Protein AF-0000000075271835 (afdb_homodimer)

Solvent-accessible surface area (backbone atoms only — not comparable to full-atom values): 12333 Å² total; per-residue (Å²): 78,21,43,33,34,25,34,86,86,60,66,62,89,47,54,56,4,44,41,77,66,20,30,13,47,27,27,84,70,11,27,34,18,61,33,27,71,86,60,60,37,88,63,52,72,52,60,52,92,88,63,45,76,43,76,48,73,41,79,91,58,20,30,34,31,40,27,51,71,41,38,76,64,49,79,74,43,75,56,60,83,60,71,74,35,47,32,41,16,28,72,42,64,42,53,47,77,62,80,79,61,91,49,85,55,72,37,57,79,75,68,108,77,21,42,35,33,25,35,87,88,58,66,63,90,48,54,56,5,44,40,76,66,19,31,14,47,28,27,82,70,10,27,35,19,63,34,26,71,86,59,60,38,86,62,51,73,54,60,54,92,89,64,46,76,46,76,49,73,41,78,90,57,18,29,34,32,40,26,50,71,41,37,77,64,50,78,74,43,76,56,59,84,60,72,74,34,46,32,42,16,30,72,41,64,43,54,46,76,62,77,78,61,90,49,84,55,71,38,59,78,73,68,110

Secondary structure (DSSP, 8-state):
-EEEEE-SS--TTS-TTSSSSEEEEETTTTEEEES-TT-EEE-SPPP-TT--EEEEEETTTTEEEEEETTEEEEEEES---S--EEEEEESS-EEEE--SSSS--SSGGGG-/-EEEEE-SS--TTS-TTSSSSEEEEETTTTEEEES-TT--EE-SPPP-TT--EEEEEETTTTEEEEEETTEEEEEEES---S--EEEEEESS-EEEE--SSSS--SSGGGG-

Radius of gyration: 17.22 Å; Cα contacts (8 Å, |Δi|>4): 547; chains: 2; bounding box: 32×46×44 Å

InterPro domains:
  IPR001870 B30.2/SPRY domain [PS50188] (1-105)
  IPR003877 SPRY domain [PF00622] (2-102)
  IPR003877 SPRY domain [SM00449] (1-104)
  IPR013320 Concanavalin A-like lectin/glucanase domain superfamily [SSF49899] (2-106)
  IPR043136 B30.2/SPRY domain superfamily [G3DSA:2.60.120.920] (1-111)
  IPR050618 Ubiquitination and Signaling Pathway Regulator [PTHR12864] (14-92)

Foldseek 3Di:
DWKWWADPPDDQVDFFLCAALGWTQAQQQRWIHHRHPVDTDRFDDHHDPPKDKDWDADQVFRWIWMAIQQHTSDTPDTDSNDPIDIDHDDPDDDDDDDDDPPDADSNNVVVD/DWKWWADPPDDQVDFFLCAALGWTQAQQQRWIHHRHPVDTDRFDDHHDPPKDKDWDADQVFRWIWMAIQQHTSDTPDTDSNDDIDIDHDDPDDDDDDDDDPPDDDSNNVVVD

Organism: NCBI:txid747725

Nearest PDB structures (foldseek):
  5jia-assembly2_B  TM=8.434E-01  e=2.727E-07  Mus musculus
  5f6l-assembly1_B  TM=8.655E-01  e=2.308E-03  Homo sapiens
  5f6k-assembly1_A  TM=6.320E-01  e=7.618E-04  Homo sapiens
  4uwe-assembly1_A  TM=7.785E-01  e=2.676E-02  Oryctolagus cuniculus
  4uwa-assembly1_B  TM=7.785E-01  e=3.583E-02  Oryctolagus cuniculus

Structure (mmCIF, N/CA/C/O backbone):
data_AF-0000000075271835-model_v1
#
loop_
_entity.id
_entity.type
_entity.pdbx_description
1 polymer 'B30.2/SPRY domain-containing protein'
#
loop_
_atom_site.group_PDB
_atom_site.id
_atom_site.type_symbol
_atom_site.label_atom_id
_atom_site.label_alt_id
_atom_site.label_comp_id
_atom_site.label_asym_id
_atom_site.label_entity_id
_atom_site.label_seq_id
_atom_site.pdbx_PDB_ins_code
_atom_site.Cartn_x
_atom_site.Cartn_y
_atom_site.Cartn_z
_atom_site.occupancy
_atom_site.B_iso_or_equiv
_atom_site.auth_seq_id
_atom_site.auth_comp_id
_atom_site.auth_asym_id
_atom_site.auth_atom_id
_atom_site.pdbx_PDB_model_num
ATOM 1 N N . LEU A 1 1 ? -3.09 3.174 11.055 1 94.94 1 LEU A N 1
ATOM 2 C CA . LEU A 1 1 ? -2.572 3.312 9.695 1 94.94 1 LEU A CA 1
ATOM 3 C C . LEU A 1 1 ? -1.737 4.578 9.562 1 94.94 1 LEU A C 1
ATOM 5 O O . LEU A 1 1 ? -2.123 5.641 10.055 1 94.94 1 LEU A O 1
ATOM 9 N N . ALA A 1 2 ? -0.61 4.441 9.031 1 97.31 2 ALA A N 1
ATOM 10 C CA . ALA A 1 2 ? 0.269 5.566 8.734 1 97.31 2 ALA A CA 1
ATOM 11 C C . ALA A 1 2 ? 0.713 5.547 7.27 1 97.31 2 ALA A C 1
ATOM 13 O O . ALA A 1 2 ? 1.081 4.496 6.742 1 97.31 2 ALA A O 1
ATOM 14 N N . ILE A 1 3 ? 0.642 6.719 6.621 1 97.81 3 ILE A N 1
ATOM 15 C CA . ILE A 1 3 ? 0.998 6.863 5.211 1 97.81 3 ILE A CA 1
ATOM 16 C C . ILE A 1 3 ? 2.029 7.977 5.051 1 97.81 3 ILE A C 1
ATOM 18 O O . ILE A 1 3 ? 1.873 9.062 5.617 1 97.81 3 ILE A O 1
ATOM 22 N N . GLY A 1 4 ? 3.041 7.688 4.324 1 97.88 4 GLY A N 1
ATOM 23 C CA . GLY A 1 4 ? 4.031 8.727 4.109 1 97.88 4 GLY A CA 1
ATOM 24 C C . GLY A 1 4 ? 5.254 8.25 3.354 1 97.88 4 GLY A C 1
ATOM 25 O O . GLY A 1 4 ? 5.133 7.5 2.379 1 97.88 4 GLY A O 1
ATOM 26 N N . PHE A 1 5 ? 6.391 8.82 3.738 1 97.62 5 PHE A N 1
ATOM 27 C CA . PHE A 1 5 ? 7.664 8.492 3.102 1 97.62 5 PHE A CA 1
ATOM 28 C C . PHE A 1 5 ? 8.664 7.988 4.129 1 97.62 5 PHE A C 1
ATOM 30 O O . PHE A 1 5 ? 8.625 8.383 5.297 1 97.62 5 PHE A O 1
ATOM 37 N N . ALA A 1 6 ? 9.523 7.152 3.66 1 96.5 6 ALA A N 1
ATOM 38 C CA . ALA A 1 6 ? 10.664 6.699 4.453 1 96.5 6 ALA A CA 1
ATOM 39 C C . ALA A 1 6 ? 11.836 6.309 3.557 1 96.5 6 ALA A C 1
ATOM 41 O O . ALA A 1 6 ? 11.664 6.113 2.352 1 96.5 6 ALA A O 1
ATOM 42 N N . THR A 1 7 ? 12.938 6.324 4.148 1 93.25 7 THR A N 1
ATOM 43 C CA . THR A 1 7 ? 14.078 5.773 3.428 1 93.25 7 THR A CA 1
ATOM 44 C C . THR A 1 7 ? 13.977 4.254 3.33 1 93.25 7 THR A C 1
ATOM 46 O O . THR A 1 7 ? 13.172 3.635 4.027 1 93.25 7 THR A O 1
ATOM 49 N N . LYS A 1 8 ? 14.742 3.67 2.383 1 87.19 8 LYS A N 1
ATOM 50 C CA . LYS A 1 8 ? 14.875 2.225 2.225 1 87.19 8 LYS A CA 1
ATOM 51 C C . LYS A 1 8 ? 16.312 1.77 2.473 1 87.19 8 LYS A C 1
ATOM 53 O O . LYS A 1 8 ? 17.25 2.307 1.881 1 87.19 8 LYS A O 1
ATOM 58 N N . PRO A 1 9 ? 16.609 0.931 3.504 1 86.31 9 PRO A N 1
ATOM 59 C CA . PRO A 1 9 ? 15.609 0.178 4.258 1 86.31 9 PRO A CA 1
ATOM 60 C C . PRO A 1 9 ? 15.008 0.986 5.406 1 86.31 9 PRO A C 1
ATOM 62 O O . PRO A 1 9 ? 15.609 1.962 5.863 1 86.31 9 PRO A O 1
ATOM 65 N N . TYR A 1 10 ? 13.766 0.703 5.742 1 90.75 10 TYR A N 1
ATOM 66 C CA . TYR A 1 10 ? 13.07 1.184 6.93 1 90.75 10 TYR A CA 1
ATOM 67 C C . TYR A 1 10 ? 12.711 0.029 7.859 1 90.75 10 TYR A C 1
ATOM 69 O O . TYR A 1 10 ? 12.297 -1.037 7.402 1 90.75 10 TYR A O 1
ATOM 77 N N . PRO A 1 11 ? 12.867 0.298 9.148 1 88.75 11 PRO A N 1
ATOM 78 C CA . PRO A 1 11 ? 12.594 -0.806 10.07 1 88.75 11 PRO A CA 1
ATOM 79 C C . PRO A 1 11 ? 11.141 -1.27 10.016 1 88.75 11 PRO A C 1
ATOM 81 O O . PRO A 1 11 ? 10.219 -0.459 10.172 1 88.75 11 PRO A O 1
ATOM 84 N N . ARG A 1 12 ? 10.93 -2.523 9.953 1 83.94 12 ARG A N 1
ATOM 85 C CA . ARG A 1 12 ? 9.602 -3.096 9.734 1 83.94 12 ARG A CA 1
ATOM 86 C C . ARG A 1 12 ? 8.781 -3.062 11.023 1 83.94 12 ARG A C 1
ATOM 88 O O . ARG A 1 12 ? 7.559 -3.219 10.984 1 83.94 12 ARG A O 1
ATOM 95 N N . TRP A 1 13 ? 9.438 -2.98 12.164 1 84.94 13 TRP A N 1
ATOM 96 C CA . TRP A 1 13 ? 8.734 -3.018 13.438 1 84.94 13 TRP A CA 1
ATOM 97 C C . TRP A 1 13 ? 8.32 -1.615 13.875 1 84.94 13 TRP A C 1
ATOM 99 O O . TRP A 1 13 ? 7.723 -1.44 14.938 1 84.94 13 TRP A O 1
ATOM 109 N N . ARG A 1 14 ? 8.672 -0.672 13.125 1 91.69 14 ARG A N 1
ATOM 110 C CA . ARG A 1 14 ? 8.359 0.708 13.484 1 91.69 14 ARG A CA 1
ATOM 111 C C . ARG A 1 14 ? 7.371 1.316 12.492 1 91.69 14 ARG A C 1
ATOM 113 O O . ARG A 1 14 ? 7.637 1.35 11.289 1 91.69 14 ARG A O 1
ATOM 120 N N . ILE A 1 15 ? 6.355 1.817 13.094 1 95.31 15 ILE A N 1
ATOM 121 C CA . ILE A 1 15 ? 5.391 2.48 12.227 1 95.31 15 ILE A CA 1
ATOM 122 C C . ILE A 1 15 ? 6.031 3.705 11.578 1 95.31 15 ILE A C 1
ATOM 124 O O . ILE A 1 15 ? 6.824 4.406 12.211 1 95.31 15 ILE A O 1
ATOM 128 N N . PRO A 1 16 ? 5.754 4.016 10.297 1 97.12 16 PRO A N 1
ATOM 129 C CA . PRO A 1 16 ? 6.355 5.172 9.633 1 97.12 16 PRO A CA 1
ATOM 130 C C . PRO A 1 16 ? 6.141 6.473 10.406 1 97.12 16 PRO A C 1
ATOM 132 O O . PRO A 1 16 ? 5.051 6.703 10.938 1 97.12 16 PRO A O 1
ATOM 135 N N . GLY A 1 17 ? 7.137 7.277 10.328 1 97.75 17 GLY A N 1
ATOM 136 C CA . GLY A 1 17 ? 7.102 8.523 11.07 1 97.75 17 GLY A CA 1
ATOM 137 C C . GLY A 1 17 ? 7.746 8.422 12.445 1 97.75 17 GLY A C 1
ATOM 138 O O . GLY A 1 17 ? 8.164 9.438 13.016 1 97.75 17 GLY A O 1
ATOM 139 N N . TRP A 1 18 ? 7.898 7.215 12.938 1 97.25 18 TRP A N 1
ATOM 140 C CA . TRP A 1 18 ? 8.328 7.031 14.32 1 97.25 18 TRP A CA 1
ATOM 141 C C . TRP A 1 18 ? 9.82 6.719 14.383 1 97.25 18 TRP A C 1
ATOM 143 O O . TRP A 1 18 ? 10.391 6.629 15.477 1 97.25 18 TRP A O 1
ATOM 153 N N . HIS A 1 19 ? 10.484 6.52 13.242 1 94.81 19 HIS A N 1
ATOM 154 C CA . HIS A 1 19 ? 11.914 6.242 13.18 1 94.81 19 HIS A CA 1
ATOM 155 C C . HIS A 1 19 ? 12.617 7.211 12.234 1 94.81 19 HIS A C 1
ATOM 157 O O . HIS A 1 19 ? 11.977 7.832 11.383 1 94.81 19 HIS A O 1
ATOM 163 N N . ARG A 1 20 ? 13.836 7.301 12.43 1 94.31 20 ARG A N 1
ATOM 164 C CA . ARG A 1 20 ? 14.641 8.25 11.664 1 94.31 20 ARG A CA 1
ATOM 165 C C . ARG A 1 20 ? 14.375 8.109 10.164 1 94.31 20 ARG A C 1
ATOM 167 O O . ARG A 1 20 ? 14.148 7 9.672 1 94.31 20 ARG A O 1
ATOM 174 N N . HIS A 1 21 ? 14.422 9.273 9.523 1 96.06 21 HIS A N 1
ATOM 175 C CA . HIS A 1 21 ? 14.328 9.43 8.07 1 96.06 21 HIS A CA 1
ATOM 176 C C . HIS A 1 21 ? 12.984 8.93 7.551 1 96.06 21 HIS A C 1
ATOM 178 O O . HIS A 1 21 ? 12.938 8.188 6.562 1 96.06 21 HIS A O 1
ATOM 184 N N . SER A 1 22 ? 11.969 9.289 8.266 1 97.81 22 SER A N 1
ATOM 185 C CA . SER A 1 22 ? 10.609 8.984 7.82 1 97.81 22 SER A CA 1
ATOM 186 C C . SER A 1 22 ? 9.633 10.078 8.242 1 97.81 22 SER A C 1
ATOM 188 O O . SER A 1 22 ? 9.891 10.812 9.195 1 97.81 22 SER A O 1
ATOM 190 N N . ILE A 1 23 ? 8.539 10.195 7.551 1 98.12 23 ILE A N 1
ATOM 191 C CA . ILE A 1 23 ? 7.43 11.094 7.852 1 98.12 23 ILE A CA 1
ATOM 192 C C . ILE A 1 23 ? 6.109 10.43 7.473 1 98.12 23 ILE A C 1
ATOM 194 O O . ILE A 1 23 ? 6.012 9.773 6.434 1 98.12 23 ILE A O 1
ATOM 198 N N . ALA A 1 24 ? 5.109 10.578 8.344 1 98.62 24 ALA A N 1
ATOM 199 C CA . ALA A 1 24 ? 3.857 9.906 8.016 1 98.62 24 ALA A CA 1
ATOM 200 C C . ALA A 1 24 ? 2.67 10.602 8.672 1 98.62 24 ALA A C 1
ATOM 202 O O . ALA A 1 24 ? 2.797 11.148 9.773 1 98.62 24 ALA A O 1
ATOM 203 N N . TYR A 1 25 ? 1.592 10.633 7.914 1 98.62 25 TYR A N 1
ATOM 204 C CA . TYR A 1 25 ? 0.273 11.031 8.398 1 98.62 25 TYR A CA 1
ATOM 205 C C . TYR A 1 25 ? -0.442 9.852 9.055 1 98.62 25 TYR A C 1
ATOM 207 O O . TYR A 1 25 ? -0.667 8.82 8.422 1 98.62 25 TYR A O 1
ATOM 215 N N . HIS A 1 26 ? -0.758 9.969 10.352 1 97.81 26 HIS A N 1
ATOM 216 C CA . HIS A 1 26 ? -1.377 8.891 11.109 1 97.81 26 HIS A CA 1
ATOM 217 C C . HIS A 1 26 ? -2.896 9.023 11.125 1 97.81 26 HIS A C 1
ATOM 219 O O . HIS A 1 26 ? -3.43 10.07 11.508 1 97.81 26 HIS A O 1
ATOM 225 N N . SER A 1 27 ? -3.5 7.984 10.805 1 96.12 27 SER A N 1
ATOM 226 C CA . SER A 1 27 ? -4.922 7.992 10.484 1 96.12 27 SER A CA 1
ATOM 227 C C . SER A 1 27 ? -5.773 8.25 11.719 1 96.12 27 SER A C 1
ATOM 229 O O . SER A 1 27 ? -6.828 8.883 11.633 1 96.12 27 SER A O 1
ATOM 231 N N . ASN A 1 28 ? -5.363 7.703 12.805 1 94.38 28 ASN A N 1
ATOM 232 C CA . ASN A 1 28 ? -6.207 7.734 14 1 94.38 28 ASN A CA 1
ATOM 233 C C . ASN A 1 28 ? -6.312 9.141 14.578 1 94.38 28 ASN A C 1
ATOM 235 O O . ASN A 1 28 ? -7.395 9.562 14.992 1 94.38 28 ASN A O 1
ATOM 239 N N . SER A 1 29 ? -5.27 9.945 14.547 1 94.5 29 SER A N 1
ATOM 240 C CA . SER A 1 29 ? -5.223 11.234 15.227 1 94.5 29 SER A CA 1
ATOM 241 C C . SER A 1 29 ? -5.176 12.383 14.227 1 94.5 29 SER A C 1
ATOM 243 O O . SER A 1 29 ? -5.418 13.539 14.586 1 94.5 29 SER A O 1
ATOM 245 N N . GLY A 1 30 ? -4.785 12.094 13.023 1 97.69 30 GLY A N 1
ATOM 246 C CA . GLY A 1 30 ? -4.531 13.164 12.07 1 97.69 30 GLY A CA 1
ATOM 247 C C . GLY A 1 30 ? -3.205 13.867 12.305 1 97.69 30 GLY A C 1
ATOM 248 O O . GLY A 1 30 ? -3.01 15 11.859 1 97.69 30 GLY A O 1
ATOM 249 N N . THR A 1 31 ? -2.383 13.227 13.039 1 98.06 31 THR A N 1
ATOM 250 C CA . THR A 1 31 ? -1.088 13.781 13.414 1 98.06 31 THR A CA 1
ATOM 251 C C . THR A 1 31 ? -0.005 13.352 12.43 1 98.06 31 THR A C 1
ATOM 253 O O . THR A 1 31 ? -0.051 12.242 11.891 1 98.06 31 THR A O 1
ATOM 256 N N . VAL A 1 32 ? 0.902 14.289 12.195 1 98.44 32 VAL A N 1
ATOM 257 C CA . VAL A 1 32 ? 2.078 13.945 11.406 1 98.44 32 VAL A CA 1
ATOM 258 C C . VAL A 1 32 ? 3.279 13.742 12.328 1 98.44 32 VAL A C 1
ATOM 260 O O . VAL A 1 32 ? 3.523 14.555 13.219 1 98.44 32 VAL A O 1
ATOM 263 N N . PHE A 1 33 ? 3.908 12.648 12.125 1 98.12 33 PHE A N 1
ATOM 264 C CA . PHE A 1 33 ? 5.18 12.375 12.789 1 98.12 33 PHE A CA 1
ATOM 265 C C . PHE A 1 33 ? 6.324 12.359 11.781 1 98.12 33 PHE A C 1
ATOM 267 O O . PHE A 1 33 ? 6.191 11.797 10.695 1 98.12 33 PHE A O 1
ATOM 274 N N . ALA A 1 34 ? 7.367 13.047 12.172 1 96.94 34 ALA A N 1
ATOM 275 C CA . ALA A 1 34 ? 8.57 13.062 11.344 1 96.94 34 ALA A CA 1
ATOM 276 C C . ALA A 1 34 ? 9.789 12.625 12.148 1 96.94 34 ALA A C 1
ATOM 278 O O . ALA A 1 34 ? 10.398 13.43 12.852 1 96.94 34 ALA A O 1
ATOM 279 N N . SER A 1 35 ? 10.125 11.422 12.023 1 95.31 35 SER A N 1
ATOM 280 C CA . SER A 1 35 ? 11.336 10.805 12.539 1 95.31 35 SER A CA 1
ATOM 281 C C . SER A 1 35 ? 11.328 10.773 14.062 1 95.31 35 SER A C 1
ATOM 283 O O . SER A 1 35 ? 12.367 10.531 14.688 1 95.31 35 SER A O 1
ATOM 285 N N . ASP A 1 36 ? 10.148 11.039 14.711 1 92.88 36 ASP A N 1
ATOM 286 C CA . ASP A 1 36 ? 10.086 11.086 16.172 1 92.88 36 ASP A CA 1
ATOM 287 C C . ASP A 1 36 ? 8.688 10.719 16.672 1 92.88 36 ASP A C 1
ATOM 289 O O . ASP A 1 36 ? 7.742 11.492 16.5 1 92.88 36 ASP A O 1
ATOM 293 N N . PRO A 1 37 ? 8.656 9.609 17.375 1 89.69 37 PRO A N 1
ATOM 294 C CA . PRO A 1 37 ? 7.348 9.164 17.859 1 89.69 37 PRO A CA 1
ATOM 295 C C . PRO A 1 37 ? 6.781 10.07 18.953 1 89.69 37 PRO A C 1
ATOM 297 O O . PRO A 1 37 ? 5.578 10.039 19.219 1 89.69 37 PRO A O 1
ATOM 300 N N . SER A 1 38 ? 7.617 10.82 19.578 1 93 38 SER A N 1
ATOM 301 C CA . SER A 1 38 ? 7.188 11.641 20.719 1 93 38 SER A CA 1
ATOM 302 C C . SER A 1 38 ? 6.82 13.047 20.266 1 93 38 SER A C 1
ATOM 304 O O . SER A 1 38 ? 6.207 13.805 21.031 1 93 38 SER A O 1
ATOM 306 N N . LEU A 1 39 ? 7.172 13.398 19.047 1 91.31 39 LEU A N 1
ATOM 307 C CA . LEU A 1 39 ? 6.969 14.766 18.578 1 91.31 39 LEU A CA 1
ATOM 308 C C . LEU A 1 39 ? 5.992 14.797 17.406 1 91.31 39 LEU A C 1
ATOM 310 O O . LEU A 1 39 ? 6.367 15.164 16.297 1 91.31 39 LEU A O 1
ATOM 314 N N . GLY A 1 40 ? 4.789 14.492 17.75 1 94.88 40 GLY A N 1
ATOM 315 C CA . GLY A 1 40 ? 3.746 14.602 16.734 1 94.88 40 GLY A CA 1
ATOM 316 C C . GLY A 1 40 ? 3.17 16 16.641 1 94.88 40 GLY A C 1
ATOM 317 O O . GLY A 1 40 ? 3.006 16.688 17.641 1 94.88 40 GLY A O 1
ATOM 318 N N . ARG A 1 41 ? 2.863 16.406 15.414 1 96.62 41 ARG A N 1
ATOM 319 C CA . ARG A 1 41 ? 2.234 17.703 15.172 1 96.62 41 ARG A CA 1
ATOM 320 C C . ARG A 1 41 ? 0.812 17.516 14.648 1 96.62 41 ARG A C 1
ATOM 322 O O . ARG A 1 41 ? 0.587 16.797 13.68 1 96.62 41 ARG A O 1
ATOM 329 N N . PRO A 1 42 ? -0.061 18.266 15.305 1 97.06 42 PRO A N 1
ATOM 330 C CA . PRO A 1 42 ? -1.379 18.281 14.672 1 97.06 42 PRO A CA 1
ATOM 331 C C . PRO A 1 42 ? -1.333 18.797 13.234 1 97.06 42 PRO A C 1
ATOM 333 O O . PRO A 1 42 ? -0.681 19.812 12.953 1 97.06 42 PRO A O 1
ATOM 336 N N . TYR A 1 43 ? -2.057 18.109 12.391 1 98.06 43 TYR A N 1
ATOM 337 C CA . TYR A 1 43 ? -1.862 18.453 10.984 1 98.06 43 TYR A CA 1
ATOM 338 C C . TYR A 1 43 ? -3.195 18.516 10.25 1 98.06 43 TYR A C 1
ATOM 340 O O . TYR A 1 43 ? -3.506 19.516 9.602 1 98.06 43 TYR A O 1
ATOM 348 N N . GLY A 1 44 ? -3.92 17.484 10.391 1 96.94 44 GLY A N 1
ATOM 349 C CA . GLY A 1 44 ? -5.184 17.391 9.68 1 96.94 44 GLY A CA 1
ATOM 350 C C . GLY A 1 44 ? -6.211 16.516 10.383 1 96.94 44 GLY A C 1
ATOM 351 O O . GLY A 1 44 ? -6.016 16.141 11.539 1 96.94 44 GLY A O 1
ATOM 352 N N . PRO A 1 45 ? -7.293 16.312 9.688 1 97.06 45 PRO A N 1
ATOM 353 C CA . PRO A 1 45 ? -8.32 15.461 10.281 1 97.06 45 PRO A CA 1
ATOM 354 C C . PRO A 1 45 ? -7.891 14 10.367 1 97.06 45 PRO A C 1
ATOM 356 O O . PRO A 1 45 ? -7.031 13.555 9.602 1 97.06 45 PRO A O 1
ATOM 359 N N . ALA A 1 46 ? -8.508 13.289 11.281 1 97.25 46 ALA A N 1
ATOM 360 C CA . ALA A 1 46 ? -8.383 11.828 11.281 1 97.25 46 ALA A CA 1
ATOM 361 C C . ALA A 1 46 ? -8.93 11.234 9.992 1 97.25 46 ALA A C 1
ATOM 363 O O . ALA A 1 46 ? -9.859 11.781 9.391 1 97.25 46 ALA A O 1
ATOM 364 N N . ILE A 1 47 ? -8.367 10.211 9.586 1 95.06 47 ILE A N 1
ATOM 365 C CA . ILE A 1 47 ? -8.75 9.555 8.344 1 95.06 47 ILE A CA 1
ATOM 366 C C . ILE A 1 47 ? -9.859 8.531 8.609 1 95.06 47 ILE A C 1
ATOM 368 O O . ILE A 1 47 ? -9.789 7.777 9.586 1 95.06 47 ILE A O 1
ATOM 372 N N . LYS A 1 48 ? -10.82 8.562 7.773 1 92.75 48 LYS A N 1
ATOM 373 C CA . LYS A 1 48 ? -11.922 7.617 7.871 1 92.75 48 LYS A CA 1
ATOM 374 C C . LYS A 1 48 ? -11.914 6.633 6.703 1 92.75 48 LYS A C 1
ATOM 376 O O . LYS A 1 48 ? -11.32 6.91 5.66 1 92.75 48 LYS A O 1
ATOM 381 N N . GLU A 1 49 ? -12.562 5.508 6.98 1 89.06 49 GLU A N 1
ATOM 382 C CA . GLU A 1 49 ? -12.727 4.551 5.891 1 89.06 49 GLU A CA 1
ATOM 383 C C . GLU A 1 49 ? -13.352 5.211 4.668 1 89.06 49 GLU A C 1
ATOM 385 O O . GLU A 1 49 ? -14.305 5.992 4.793 1 89.06 49 GLU A O 1
ATOM 390 N N . GLY A 1 50 ? -12.789 4.906 3.529 1 90.12 50 GLY A N 1
ATOM 391 C CA . GLY A 1 50 ? -13.312 5.473 2.297 1 90.12 50 GLY A CA 1
ATOM 392 C C . GLY A 1 50 ? -12.57 6.719 1.849 1 90.12 50 GLY A C 1
ATOM 393 O O . GLY A 1 50 ? -12.695 7.141 0.696 1 90.12 50 GLY A O 1
ATOM 394 N N . ASP A 1 51 ? -11.867 7.332 2.719 1 95.38 51 ASP A N 1
ATOM 395 C CA . ASP A 1 51 ? -11.094 8.516 2.344 1 95.38 51 ASP A CA 1
ATOM 396 C C . ASP A 1 51 ? -9.969 8.148 1.375 1 95.38 51 ASP A C 1
ATOM 398 O O . ASP A 1 51 ? -9.422 7.051 1.439 1 95.38 51 ASP A O 1
ATOM 402 N N . VAL A 1 52 ? -9.695 9.102 0.474 1 95.88 52 VAL A N 1
ATOM 403 C CA . VAL A 1 52 ? -8.547 9 -0.413 1 95.88 52 VAL A CA 1
ATOM 404 C C . VAL A 1 52 ? -7.434 9.93 0.075 1 95.88 52 VAL A C 1
ATOM 406 O O . VAL A 1 52 ? -7.598 11.148 0.091 1 95.88 52 VAL A O 1
ATOM 409 N N . ILE A 1 53 ? -6.395 9.305 0.528 1 97.31 53 ILE A N 1
ATOM 410 C CA . ILE A 1 53 ? -5.258 10.055 1.051 1 97.31 53 ILE A CA 1
ATOM 411 C C . ILE A 1 53 ? -4.129 10.062 0.023 1 97.31 53 ILE A C 1
ATOM 413 O O . ILE A 1 53 ? -3.801 9.023 -0.56 1 97.31 53 ILE A O 1
ATOM 417 N N . GLY A 1 54 ? -3.635 11.297 -0.284 1 96.94 54 GLY A N 1
ATOM 418 C CA . GLY A 1 54 ? -2.457 11.445 -1.125 1 96.94 54 GLY A CA 1
ATOM 419 C C . GLY A 1 54 ? -1.244 11.953 -0.371 1 96.94 54 GLY A C 1
ATOM 420 O O . GLY A 1 54 ? -1.382 12.648 0.64 1 96.94 54 GLY A O 1
ATOM 421 N N . VAL A 1 55 ? -0.14 11.586 -0.807 1 97.5 55 VAL A N 1
ATOM 422 C CA . VAL A 1 55 ? 1.115 12.125 -0.295 1 97.5 55 VAL A CA 1
ATOM 423 C C . VAL A 1 55 ? 1.93 12.719 -1.444 1 97.5 55 VAL A C 1
ATOM 425 O O . VAL A 1 55 ? 2.074 12.094 -2.496 1 97.5 55 VAL A O 1
ATOM 428 N N . GLY A 1 56 ? 2.377 13.945 -1.294 1 96.62 56 GLY A N 1
ATOM 429 C CA . GLY A 1 56 ? 3.172 14.648 -2.295 1 96.62 56 GLY A CA 1
ATOM 430 C C . GLY A 1 56 ? 4.527 15.086 -1.777 1 96.62 56 GLY A C 1
ATOM 431 O O . GLY A 1 56 ? 4.707 15.281 -0.573 1 96.62 56 GLY A O 1
ATOM 432 N N . TYR A 1 57 ? 5.465 15.18 -2.68 1 96.06 57 TYR A N 1
ATOM 433 C CA . TYR A 1 57 ? 6.832 15.602 -2.406 1 96.06 57 TYR A CA 1
ATOM 434 C C . TYR A 1 57 ? 7.301 16.625 -3.436 1 96.06 57 TYR A C 1
ATOM 436 O O . TYR A 1 57 ? 7.258 16.359 -4.641 1 96.06 57 TYR A O 1
ATOM 444 N N . LEU A 1 58 ? 7.648 17.766 -2.965 1 95.88 58 LEU A N 1
ATOM 445 C CA . LEU A 1 58 ? 8.266 18.781 -3.814 1 95.88 58 LEU A CA 1
ATOM 446 C C . LEU A 1 58 ? 9.789 18.734 -3.691 1 95.88 58 LEU A C 1
ATOM 448 O O . LEU A 1 58 ? 10.344 19.109 -2.656 1 95.88 58 LEU A O 1
ATOM 452 N N . TYR A 1 59 ? 10.43 18.328 -4.738 1 93.31 59 TYR A N 1
ATOM 453 C CA . TYR A 1 59 ? 11.859 18.031 -4.734 1 93.31 59 TYR A CA 1
ATOM 454 C C . TYR A 1 59 ? 12.68 19.281 -4.445 1 93.31 59 TYR A C 1
ATOM 456 O O . TYR A 1 59 ? 13.695 19.219 -3.742 1 93.31 59 TYR A O 1
ATOM 464 N N . GLN A 1 60 ? 12.234 20.391 -4.922 1 94.69 60 GLN A N 1
ATOM 465 C CA . GLN A 1 60 ? 13.023 21.609 -4.82 1 94.69 60 GLN A CA 1
ATOM 466 C C . GLN A 1 60 ? 13.203 22.031 -3.365 1 94.69 60 GLN A C 1
ATOM 468 O O . GLN A 1 60 ? 14.297 22.438 -2.959 1 94.69 60 GLN A O 1
ATOM 473 N N . SER A 1 61 ? 12.25 21.875 -2.592 1 96.31 61 SER A N 1
ATOM 474 C CA . SER A 1 61 ? 12.273 22.375 -1.221 1 96.31 61 SER A CA 1
ATOM 475 C C . SER A 1 61 ? 12.305 21.219 -0.215 1 96.31 61 SER A C 1
ATOM 477 O O . SER A 1 61 ? 12.508 21.453 0.981 1 96.31 61 SER A O 1
ATOM 479 N N . GLY A 1 62 ? 12.133 20 -0.778 1 96.56 62 GLY A N 1
ATOM 480 C CA . GLY A 1 62 ? 11.977 18.891 0.141 1 96.56 62 GLY A CA 1
ATOM 481 C C . GLY A 1 62 ? 10.695 18.953 0.949 1 96.56 62 GLY A C 1
ATOM 482 O O . GLY A 1 62 ? 10.68 18.578 2.125 1 96.56 62 GLY A O 1
ATOM 483 N N . THR A 1 63 ? 9.648 19.516 0.358 1 97.88 63 THR A N 1
ATOM 484 C CA . THR A 1 63 ? 8.375 19.672 1.051 1 97.88 63 THR A CA 1
ATOM 485 C C . THR A 1 63 ? 7.52 18.422 0.909 1 97.88 63 THR A C 1
ATOM 487 O O . THR A 1 63 ? 7.391 17.875 -0.188 1 97.88 63 THR A O 1
ATOM 490 N N . VAL A 1 64 ? 7.027 17.969 2.049 1 98.12 64 VAL A N 1
ATOM 491 C CA . VAL A 1 64 ? 6.051 16.891 2.055 1 98.12 64 VAL A CA 1
ATOM 492 C C . VAL A 1 64 ? 4.668 17.438 2.389 1 98.12 64 VAL A C 1
ATOM 494 O O . VAL A 1 64 ? 4.527 18.281 3.287 1 98.12 64 VAL A O 1
ATOM 497 N N . PHE A 1 65 ? 3.691 17.031 1.649 1 98.62 65 PHE A N 1
ATOM 498 C CA . PHE A 1 65 ? 2.316 17.422 1.945 1 98.62 65 PHE A CA 1
ATOM 499 C C . PHE A 1 65 ? 1.367 16.25 1.71 1 98.62 65 PHE A C 1
ATOM 501 O O . PHE A 1 65 ? 1.734 15.266 1.067 1 98.62 65 PHE A O 1
ATOM 508 N N . PHE A 1 66 ? 0.166 16.359 2.287 1 98.62 66 PHE A N 1
ATOM 509 C CA . PHE A 1 66 ? -0.861 15.336 2.123 1 98.62 66 PHE A CA 1
ATOM 510 C C . PHE A 1 66 ? -2.148 15.938 1.58 1 98.62 66 PHE A C 1
ATOM 512 O O . PHE A 1 66 ? -2.359 17.156 1.678 1 98.62 66 PHE A O 1
ATOM 519 N N . THR A 1 67 ? -2.865 15.094 0.936 1 98.5 67 THR A N 1
ATOM 520 C CA . THR A 1 67 ? -4.191 15.477 0.466 1 98.5 67 THR A CA 1
ATOM 521 C C . THR A 1 67 ? -5.25 14.5 0.986 1 98.5 67 THR A C 1
ATOM 523 O O . THR A 1 67 ? -4.938 13.352 1.305 1 98.5 67 THR A O 1
ATOM 526 N N . ARG A 1 68 ? -6.398 14.961 1.135 1 98.12 68 ARG A N 1
ATOM 527 C CA . ARG A 1 68 ? -7.551 14.164 1.521 1 98.12 68 ARG A CA 1
ATOM 528 C C . ARG A 1 68 ? -8.75 14.469 0.633 1 98.12 68 ARG A C 1
ATOM 530 O O . ARG A 1 68 ? -9.211 15.609 0.569 1 98.12 68 ARG A O 1
ATOM 537 N N . ASN A 1 69 ? -9.109 13.414 0.004 1 97.62 69 ASN A N 1
ATOM 538 C CA . ASN A 1 69 ? -10.25 13.531 -0.898 1 97.62 69 ASN A CA 1
ATOM 539 C C . ASN A 1 69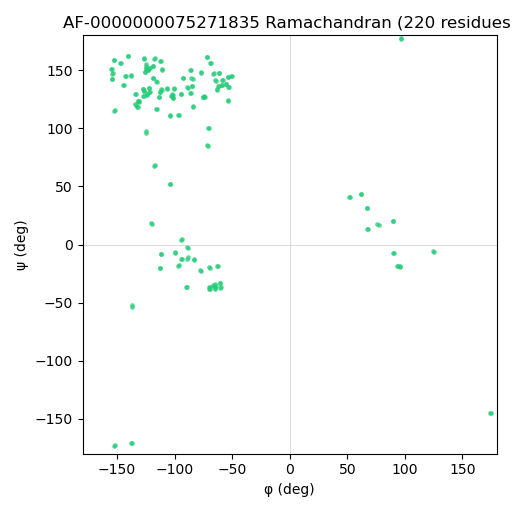 ? -10.07 14.695 -1.875 1 97.62 69 ASN A C 1
ATOM 541 O O . ASN A 1 69 ? -10.992 15.484 -2.076 1 97.62 69 ASN A O 1
ATOM 545 N N . GLY A 1 70 ? -8.844 14.797 -2.35 1 97.31 70 GLY A N 1
ATOM 546 C CA . GLY A 1 70 ? -8.547 15.734 -3.418 1 97.31 70 GLY A CA 1
ATOM 547 C C . GLY A 1 70 ? -8.125 17.094 -2.912 1 97.31 70 GLY A C 1
ATOM 548 O O . GLY A 1 70 ? -7.754 17.969 -3.699 1 97.31 70 GLY A O 1
ATOM 549 N N . GLN A 1 71 ? -8.234 17.266 -1.646 1 97.88 71 GLN A N 1
ATOM 550 C CA . GLN A 1 71 ? -7.879 18.562 -1.072 1 97.88 71 GLN A CA 1
ATOM 551 C C . GLN A 1 71 ? -6.488 18.531 -0.448 1 97.88 71 GLN A C 1
ATOM 553 O O . GLN A 1 71 ? -6.16 17.609 0.302 1 97.88 71 GLN A O 1
ATOM 558 N N . ASN A 1 72 ? -5.734 19.578 -0.765 1 98.56 72 ASN A N 1
ATOM 559 C CA . ASN A 1 72 ? -4.414 19.734 -0.16 1 98.56 72 ASN A CA 1
ATOM 560 C C . ASN A 1 72 ? -4.516 20.203 1.288 1 98.56 72 ASN A C 1
ATOM 562 O O . ASN A 1 72 ? -5.156 21.219 1.574 1 98.56 72 ASN A O 1
ATOM 566 N N . LEU A 1 73 ? -3.893 19.516 2.197 1 98.5 73 LEU A N 1
ATOM 567 C CA . LEU A 1 73 ? -4.031 19.797 3.621 1 98.5 73 LEU A CA 1
ATOM 568 C C . LEU A 1 73 ? -2.916 20.719 4.102 1 98.5 73 LEU A C 1
ATOM 570 O O . LEU A 1 73 ? -2.789 20.969 5.301 1 98.5 73 LEU A O 1
ATOM 574 N N . GLY A 1 74 ? -2.068 21.172 3.145 1 98.25 74 GLY A N 1
ATOM 575 C CA . GLY A 1 74 ? -0.975 22.062 3.51 1 98.25 74 GLY A CA 1
ATOM 576 C C . GLY A 1 74 ? 0.341 21.328 3.711 1 98.25 74 GLY A C 1
ATOM 577 O O . GLY A 1 74 ? 0.393 20.094 3.646 1 98.25 74 GLY A O 1
ATOM 578 N N . LYS A 1 75 ? 1.347 22.141 3.984 1 98.31 75 LYS A N 1
ATOM 579 C CA . LYS A 1 75 ? 2.684 21.578 4.148 1 98.31 75 LYS A CA 1
ATOM 580 C C . LYS A 1 75 ? 2.807 20.828 5.477 1 98.31 75 LYS A C 1
ATOM 582 O O . LYS A 1 75 ? 2.453 21.375 6.531 1 98.31 75 LYS A O 1
ATOM 587 N N . ALA A 1 76 ? 3.227 19.656 5.387 1 98.06 76 ALA A N 1
ATOM 588 C CA . ALA A 1 76 ? 3.465 18.859 6.586 1 98.06 76 ALA A CA 1
ATOM 589 C C . ALA A 1 76 ? 4.895 19.047 7.094 1 98.06 76 ALA A C 1
ATOM 591 O O . ALA A 1 76 ? 5.137 19.031 8.305 1 98.06 76 ALA A O 1
ATOM 592 N N . SER A 1 77 ? 5.809 19.172 6.211 1 96.81 77 SER A N 1
ATOM 593 C CA . SER A 1 77 ? 7.215 19.391 6.531 1 96.81 77 SER A CA 1
ATOM 594 C C . SER A 1 77 ? 7.941 20.094 5.387 1 96.81 77 SER A C 1
ATOM 596 O O . SER A 1 77 ? 7.57 19.938 4.223 1 96.81 77 SER A O 1
ATOM 598 N N . ILE A 1 78 ? 8.953 20.828 5.801 1 95.88 78 ILE A N 1
ATOM 599 C CA . ILE A 1 78 ? 9.859 21.438 4.836 1 95.88 78 ILE A CA 1
ATOM 600 C C . ILE A 1 78 ? 11.289 20.984 5.102 1 95.88 78 ILE A C 1
ATOM 602 O O . ILE A 1 78 ? 11.727 20.906 6.254 1 95.88 78 ILE A O 1
ATOM 606 N N . GLY A 1 79 ? 11.961 20.625 3.984 1 94.56 79 GLY A N 1
ATOM 607 C CA . GLY A 1 79 ? 13.359 20.266 4.129 1 94.56 79 GLY A CA 1
ATOM 608 C C . GLY A 1 79 ? 13.57 18.781 4.398 1 94.56 79 GLY A C 1
ATOM 609 O O . GLY A 1 79 ? 14.578 18.391 4.996 1 94.56 79 GLY A O 1
ATOM 610 N N . PHE A 1 80 ? 12.633 17.969 4.094 1 94.19 80 PHE A N 1
ATOM 611 C CA . PHE A 1 80 ? 12.812 16.516 4.176 1 94.19 80 PHE A CA 1
ATOM 612 C C . PHE A 1 80 ? 13.742 16.031 3.068 1 94.19 80 PHE A C 1
ATOM 614 O O . PHE A 1 80 ? 13.281 15.641 1.992 1 94.19 80 PHE A O 1
ATOM 621 N N . LYS A 1 81 ? 15.055 16.094 3.322 1 91 81 LYS A N 1
ATOM 622 C CA . LYS A 1 81 ? 16.031 15.914 2.258 1 91 81 LYS A CA 1
ATOM 623 C C . LYS A 1 81 ? 16.672 14.523 2.33 1 91 81 LYS A C 1
ATOM 625 O O . LYS A 1 81 ? 17.891 14.398 2.443 1 91 81 LYS A O 1
ATOM 630 N N . TYR A 1 82 ? 15.891 13.477 2.379 1 91.88 82 TYR A N 1
ATOM 631 C CA . TYR A 1 82 ? 16.281 12.07 2.285 1 91.88 82 TYR A CA 1
ATOM 632 C C . TYR A 1 82 ? 15.641 11.406 1.076 1 91.88 82 TYR A C 1
ATOM 634 O O . TYR A 1 82 ? 14.648 11.898 0.544 1 91.88 82 TYR A O 1
ATOM 642 N N . PRO A 1 83 ? 16.344 10.336 0.571 1 91.5 83 PRO A N 1
ATOM 643 C CA . PRO A 1 83 ? 15.625 9.586 -0.461 1 91.5 83 PRO A CA 1
ATOM 644 C C . PRO A 1 83 ? 14.242 9.125 -0.001 1 91.5 83 PRO A C 1
ATOM 646 O O . PRO A 1 83 ? 14.117 8.5 1.055 1 91.5 83 PRO A O 1
ATOM 649 N N . VAL A 1 84 ? 13.242 9.508 -0.75 1 92.06 84 VAL A N 1
ATOM 650 C CA . VAL A 1 84 ? 11.875 9.281 -0.304 1 92.06 84 VAL A CA 1
ATOM 651 C C . VAL A 1 84 ? 11.297 8.062 -1.018 1 92.06 84 VAL A C 1
ATOM 653 O O . VAL A 1 84 ? 11.359 7.961 -2.244 1 92.06 84 VAL A O 1
ATOM 656 N N . HIS A 1 85 ? 10.82 7.145 -0.284 1 94.19 85 HIS A N 1
ATOM 657 C CA . HIS A 1 85 ? 10.039 6.012 -0.763 1 94.19 85 HIS A CA 1
ATOM 658 C C . HIS A 1 85 ? 8.664 5.973 -0.102 1 94.19 85 HIS A C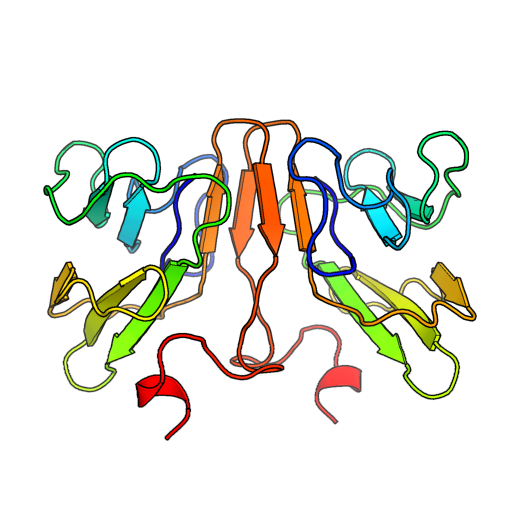 1
ATOM 660 O O . HIS A 1 85 ? 8.555 6.105 1.119 1 94.19 85 HIS A O 1
ATOM 666 N N . PRO A 1 86 ? 7.633 5.82 -0.928 1 95.81 86 PRO A N 1
ATOM 667 C CA . PRO A 1 86 ? 6.316 5.711 -0.302 1 95.81 86 PRO A CA 1
ATOM 668 C C . PRO A 1 86 ? 6.199 4.5 0.623 1 95.81 86 PRO A C 1
ATOM 670 O O . PRO A 1 86 ? 6.703 3.424 0.302 1 95.81 86 PRO A O 1
ATOM 673 N N . VAL A 1 87 ? 5.602 4.742 1.786 1 96.38 87 VAL A N 1
ATOM 674 C CA . VAL A 1 87 ? 5.465 3.668 2.766 1 96.38 87 VAL A CA 1
ATOM 675 C C . VAL A 1 87 ? 4.07 3.717 3.391 1 96.38 87 VAL A C 1
ATOM 677 O O . VAL A 1 87 ? 3.49 4.793 3.547 1 96.38 87 VAL A O 1
ATOM 680 N N . ILE A 1 88 ? 3.553 2.574 3.695 1 96 88 ILE A N 1
ATOM 681 C CA . ILE A 1 88 ? 2.309 2.395 4.438 1 96 88 ILE A CA 1
ATOM 682 C C . ILE A 1 88 ? 2.545 1.466 5.625 1 96 88 ILE A C 1
ATOM 684 O O . ILE A 1 88 ? 3.143 0.396 5.477 1 96 88 ILE A O 1
ATOM 688 N N . GLY A 1 89 ? 2.143 1.926 6.754 1 95.94 89 GLY A N 1
ATOM 689 C CA . GLY A 1 89 ? 2.232 1.122 7.965 1 95.94 89 GLY A CA 1
ATOM 690 C C . GLY A 1 89 ? 0.909 0.987 8.688 1 95.94 89 GLY A C 1
ATOM 691 O O . GLY A 1 89 ? 0.088 1.906 8.672 1 95.94 89 GLY A O 1
ATOM 692 N N . SER A 1 90 ? 0.738 -0.17 9.344 1 93.94 90 SER A N 1
ATOM 693 C CA . SER A 1 90 ? -0.469 -0.379 10.133 1 93.94 90 SER A CA 1
ATOM 694 C C . SER A 1 90 ? -0.166 -1.164 11.406 1 93.94 90 SER A C 1
ATOM 696 O O . SER A 1 90 ? 0.731 -2.01 11.422 1 93.94 90 SER A O 1
ATOM 698 N N . ILE A 1 91 ? -0.846 -0.859 12.43 1 91.5 91 ILE A N 1
ATOM 699 C CA . ILE A 1 91 ? -0.692 -1.578 13.688 1 91.5 91 ILE A CA 1
ATOM 700 C C . ILE A 1 91 ? -1.776 -2.646 13.805 1 91.5 91 ILE A C 1
ATOM 702 O O . ILE A 1 91 ? -1.595 -3.648 14.5 1 91.5 91 ILE A O 1
ATOM 706 N N . GLY A 1 92 ? -2.846 -2.607 13.086 1 87.88 92 GLY A N 1
ATOM 707 C CA . GLY A 1 92 ? -3.947 -3.557 13.055 1 87.88 92 GLY A CA 1
ATOM 708 C C . GLY A 1 92 ? -4.422 -3.873 11.648 1 87.88 92 GLY A C 1
ATOM 709 O O . GLY A 1 92 ? -3.73 -3.574 10.672 1 87.88 92 GLY A O 1
ATOM 710 N N . PRO A 1 93 ? -5.574 -4.605 11.594 1 87.62 93 PRO A N 1
ATOM 711 C CA . PRO A 1 93 ? -6.094 -4.953 10.273 1 87.62 93 PRO A CA 1
ATOM 712 C C . PRO A 1 93 ? -6.309 -3.73 9.383 1 87.62 93 PRO A C 1
ATOM 714 O O . PRO A 1 93 ? -6.746 -2.682 9.859 1 87.62 93 PRO A O 1
ATOM 717 N N . CYS A 1 94 ? -5.926 -3.908 8.141 1 89.12 94 CYS A N 1
ATOM 718 C CA . CYS A 1 94 ? -6.094 -2.811 7.195 1 89.12 94 CYS A CA 1
ATOM 719 C C . CYS A 1 94 ? -6.223 -3.336 5.77 1 89.12 94 CYS A C 1
ATOM 721 O O . CYS A 1 94 ? -5.75 -4.434 5.465 1 89.12 94 CYS A O 1
ATOM 723 N N . ASN A 1 95 ? -6.992 -2.625 4.988 1 91.12 95 ASN A N 1
ATOM 724 C CA . ASN A 1 95 ? -7.078 -2.785 3.539 1 91.12 95 ASN A CA 1
ATOM 725 C C . ASN A 1 95 ? -6.98 -1.443 2.82 1 91.12 95 ASN A C 1
ATOM 727 O O . ASN A 1 95 ? -7.77 -0.534 3.084 1 91.12 95 ASN A O 1
ATOM 731 N N . VAL A 1 96 ? -5.988 -1.348 1.906 1 92.88 96 VAL A N 1
ATOM 732 C CA . VAL A 1 96 ? -5.82 -0.088 1.189 1 92.88 96 VAL A CA 1
ATOM 733 C C . VAL A 1 96 ? -5.625 -0.362 -0.3 1 92.88 96 VAL A C 1
ATOM 735 O O . VAL A 1 96 ? -4.891 -1.279 -0.678 1 92.88 96 VAL A O 1
ATOM 738 N N . SER A 1 97 ? -6.418 0.356 -1.097 1 92.94 97 SER A N 1
ATOM 739 C CA . SER A 1 97 ? -6.121 0.441 -2.523 1 92.94 97 SER A CA 1
ATOM 740 C C . SER A 1 97 ? -5.109 1.546 -2.812 1 92.94 97 SER A C 1
ATOM 742 O O . SER A 1 97 ? -5.207 2.643 -2.258 1 92.94 97 SER A O 1
ATOM 744 N N . VAL A 1 98 ? -4.125 1.228 -3.68 1 92.5 98 VAL A N 1
ATOM 745 C CA . VAL A 1 98 ? -3.061 2.197 -3.906 1 92.5 98 VAL A CA 1
ATOM 746 C C . VAL A 1 98 ? -3.047 2.615 -5.375 1 92.5 98 VAL A C 1
ATOM 748 O O . VAL A 1 98 ? -3.357 1.814 -6.258 1 92.5 98 VAL A O 1
ATOM 751 N N . ASN A 1 99 ? -2.762 3.887 -5.594 1 91.19 99 ASN A N 1
ATOM 752 C CA . ASN A 1 99 ? -2.643 4.492 -6.918 1 91.19 99 ASN A CA 1
ATOM 753 C C . ASN A 1 99 ? -1.363 5.316 -7.039 1 91.19 99 ASN A C 1
ATOM 755 O O . ASN A 1 99 ? -1.164 6.277 -6.297 1 91.19 99 ASN A O 1
ATOM 759 N N . PHE A 1 100 ? -0.557 4.988 -8 1 88 100 PHE A N 1
ATOM 760 C CA . PHE A 1 100 ? 0.682 5.738 -8.164 1 88 100 PHE A CA 1
ATOM 761 C C . PHE A 1 100 ? 0.74 6.395 -9.539 1 88 100 PHE A C 1
ATOM 763 O O . PHE A 1 100 ? 1.822 6.578 -10.102 1 88 100 PHE A O 1
ATOM 770 N N . GLY A 1 101 ? -0.477 6.453 -10.062 1 85.06 101 GLY A N 1
ATOM 771 C CA . GLY A 1 101 ? -0.518 7.203 -11.312 1 85.06 101 GLY A CA 1
ATOM 772 C C . GLY A 1 101 ? -1.101 6.41 -12.461 1 85.06 101 GLY A C 1
ATOM 773 O O . GLY A 1 101 ? -1.225 6.926 -13.578 1 85.06 101 GLY A O 1
ATOM 774 N N . HIS A 1 102 ? -1.368 5.117 -12.172 1 80 102 HIS A N 1
ATOM 775 C CA . HIS A 1 102 ? -2.055 4.32 -13.18 1 80 102 HIS A CA 1
ATOM 776 C C . HIS A 1 102 ? -3.43 4.902 -13.5 1 80 102 HIS A C 1
ATOM 778 O O . HIS A 1 102 ? -3.893 4.828 -14.641 1 80 102 HIS A O 1
ATOM 784 N N . GLU A 1 103 ? -4.008 5.449 -12.531 1 87.81 103 GLU A N 1
ATOM 785 C CA . GLU A 1 103 ? -5.227 6.238 -12.672 1 87.81 103 GLU A CA 1
ATOM 786 C C . GLU A 1 103 ? -4.996 7.691 -12.266 1 87.81 103 GLU A C 1
ATOM 788 O O . GLU A 1 103 ? -4.004 8.008 -11.602 1 87.81 103 GLU A O 1
ATOM 793 N N . ASP A 1 104 ? -5.879 8.539 -12.719 1 93.12 104 ASP A N 1
ATOM 794 C CA . ASP A 1 104 ? -5.789 9.93 -12.289 1 93.12 104 ASP A CA 1
ATOM 795 C C . ASP A 1 104 ? -5.883 10.039 -10.766 1 93.12 104 ASP A C 1
ATOM 797 O O . ASP A 1 104 ? -6.684 9.344 -10.141 1 93.12 104 ASP A O 1
ATOM 801 N N . PHE A 1 105 ? -5.066 10.953 -10.297 1 94.69 105 PHE A N 1
ATOM 802 C CA . PHE A 1 105 ? -5.172 11.242 -8.875 1 94.69 105 PHE A CA 1
ATOM 803 C C . PHE A 1 105 ? -6.391 12.109 -8.594 1 94.69 105 PHE A C 1
ATOM 805 O O . PHE A 1 105 ? -6.773 12.945 -9.414 1 94.69 105 PHE A O 1
ATOM 812 N N . LEU A 1 106 ? -6.949 11.867 -7.406 1 95.38 106 LEU A N 1
ATOM 813 C CA . LEU A 1 106 ? -8.047 12.734 -7 1 95.38 106 LEU A CA 1
ATOM 814 C C . LEU A 1 106 ? -7.551 14.164 -6.781 1 95.38 106 LEU A C 1
ATOM 816 O O . LEU A 1 106 ? -8.289 15.125 -7.02 1 95.38 106 LEU A O 1
ATOM 820 N N . PHE A 1 107 ? -6.379 14.328 -6.281 1 96.31 107 PHE A N 1
ATOM 821 C CA . PHE A 1 107 ? -5.711 15.625 -6.215 1 96.31 107 PHE A CA 1
ATOM 822 C C . PHE A 1 107 ? -5.309 16.094 -7.609 1 96.31 107 PHE A C 1
ATOM 824 O O . PHE A 1 107 ? -4.234 15.75 -8.102 1 96.31 107 PHE A O 1
ATOM 831 N N . GLY A 1 108 ? -6.102 16.969 -8.164 1 95.62 108 GLY A N 1
ATOM 832 C CA . GLY A 1 108 ? -6.027 17.328 -9.57 1 95.62 108 GLY A CA 1
ATOM 833 C C . GLY A 1 108 ? -4.68 17.906 -9.961 1 95.62 108 GLY A C 1
ATOM 834 O O . GLY A 1 108 ? -4.172 17.625 -11.047 1 95.62 108 GLY A O 1
ATOM 835 N N . ALA A 1 109 ? -4.09 18.641 -9.141 1 94.44 109 ALA A N 1
ATOM 836 C CA . ALA A 1 109 ? -2.838 19.328 -9.445 1 94.44 109 ALA A CA 1
ATOM 837 C C . ALA A 1 109 ? -1.718 18.328 -9.719 1 94.44 109 ALA A C 1
ATOM 839 O O . ALA A 1 109 ? -0.717 18.656 -10.352 1 94.44 109 ALA A O 1
ATOM 840 N N . ALA A 1 110 ? -1.899 17.125 -9.305 1 93 110 ALA A N 1
ATOM 841 C CA . ALA A 1 110 ? -0.863 16.109 -9.484 1 93 110 ALA A CA 1
ATOM 842 C C . ALA A 1 110 ? -0.932 15.492 -10.875 1 93 110 ALA A C 1
ATOM 844 O O . ALA A 1 110 ? -0.025 14.766 -11.289 1 93 110 ALA A O 1
ATOM 845 N N . ASN A 1 111 ? -1.995 15.75 -11.547 1 92.81 111 ASN A N 1
ATOM 846 C CA . ASN A 1 111 ? -2.164 15.164 -12.875 1 92.81 111 ASN A CA 1
ATOM 847 C C . ASN A 1 111 ? -1.579 16.062 -13.953 1 92.81 111 ASN A C 1
ATOM 849 O O . ASN A 1 111 ? -1.607 15.727 -15.141 1 92.81 111 ASN A O 1
ATOM 853 N N . GLN A 1 112 ? -1.22 17.359 -13.656 1 82.06 112 GLN A N 1
ATOM 854 C CA . GLN A 1 112 ? -0.735 18.344 -14.617 1 82.06 112 GLN A CA 1
ATOM 855 C C . GLN A 1 112 ? 0.745 18.125 -14.93 1 82.06 112 GLN A C 1
ATOM 857 O O . GLN A 1 112 ? 1.479 17.578 -14.109 1 82.06 112 GLN A O 1
ATOM 862 N N . LEU B 1 1 ? -0.65 -10.648 5.648 1 95 1 LEU B N 1
ATOM 863 C CA . LEU B 1 1 ? -0.499 -9.703 4.543 1 95 1 LEU B CA 1
ATOM 864 C C . LEU B 1 1 ? -0.946 -10.336 3.229 1 95 1 LEU B C 1
ATOM 866 O O . LEU B 1 1 ? -0.623 -11.492 2.947 1 95 1 LEU B O 1
ATOM 870 N N . ALA B 1 2 ? -1.744 -9.648 2.541 1 97.31 2 ALA B N 1
ATOM 871 C CA . ALA B 1 2 ? -2.186 -10.062 1.212 1 97.31 2 ALA B CA 1
ATOM 872 C C . ALA B 1 2 ? -1.957 -8.953 0.19 1 97.31 2 ALA B C 1
ATOM 874 O O . ALA B 1 2 ? -2.25 -7.785 0.458 1 97.31 2 ALA B O 1
ATOM 875 N N . ILE B 1 3 ? -1.389 -9.328 -0.978 1 97.81 3 ILE B N 1
ATOM 876 C CA . ILE B 1 3 ? -1.077 -8.383 -2.043 1 97.81 3 ILE B CA 1
ATOM 877 C C . ILE B 1 3 ? -1.708 -8.852 -3.352 1 97.81 3 ILE B C 1
ATOM 879 O O . ILE B 1 3 ? -1.602 -10.023 -3.713 1 97.81 3 ILE B O 1
ATOM 883 N N . GLY B 1 4 ? -2.352 -7.961 -4.004 1 97.88 4 GLY B N 1
ATOM 884 C CA . GLY B 1 4 ? -2.938 -8.352 -5.273 1 97.88 4 GLY B CA 1
ATOM 885 C C . GLY B 1 4 ? -3.783 -7.262 -5.902 1 97.88 4 GLY B C 1
ATOM 886 O O . GLY B 1 4 ? -3.4 -6.09 -5.898 1 97.88 4 GLY B O 1
ATOM 887 N N . PHE B 1 5 ? -4.852 -7.711 -6.562 1 97.62 5 PHE B N 1
ATOM 888 C CA . PHE B 1 5 ? -5.766 -6.805 -7.25 1 97.62 5 PHE B CA 1
ATOM 889 C C . PHE B 1 5 ? -7.191 -6.977 -6.734 1 97.62 5 PHE B C 1
ATOM 891 O O . PHE B 1 5 ? -7.578 -8.07 -6.32 1 97.62 5 PHE B O 1
ATOM 898 N N . ALA B 1 6 ? -7.902 -5.91 -6.789 1 96.44 6 ALA B N 1
ATOM 899 C CA . ALA B 1 6 ? -9.336 -5.93 -6.5 1 96.44 6 ALA B CA 1
ATOM 900 C C . ALA B 1 6 ? -10.062 -4.816 -7.246 1 96.44 6 ALA B C 1
ATOM 902 O O . ALA B 1 6 ? -9.43 -3.875 -7.738 1 96.44 6 ALA B O 1
ATOM 903 N N . THR B 1 7 ? -11.289 -5.035 -7.387 1 93.25 7 THR B N 1
ATOM 904 C CA . THR B 1 7 ? -12.094 -3.939 -7.914 1 93.25 7 THR B CA 1
ATOM 905 C C . THR B 1 7 ? -12.25 -2.838 -6.867 1 93.25 7 THR B C 1
ATOM 907 O O . THR B 1 7 ? -11.969 -3.049 -5.688 1 93.25 7 THR B O 1
ATOM 910 N N . LYS B 1 8 ? -12.625 -1.622 -7.344 1 87 8 LYS B N 1
ATOM 911 C CA . LYS B 1 8 ? -12.953 -0.488 -6.488 1 87 8 LYS B CA 1
ATOM 912 C C . LYS B 1 8 ? -14.422 -0.088 -6.645 1 87 8 LYS B C 1
ATOM 914 O O . LYS B 1 8 ? -14.898 0.114 -7.766 1 87 8 LYS B O 1
ATOM 919 N N . PRO B 1 9 ? -15.297 -0.18 -5.578 1 85.88 9 PRO B N 1
ATOM 920 C CA . PRO B 1 9 ? -14.867 -0.367 -4.188 1 85.88 9 PRO B CA 1
ATOM 921 C C . PRO B 1 9 ? -14.672 -1.838 -3.826 1 85.88 9 PRO B C 1
ATOM 923 O O . PRO B 1 9 ? -15.211 -2.721 -4.496 1 85.88 9 PRO B O 1
ATOM 926 N N . TYR B 1 10 ? -13.766 -2.098 -2.908 1 90.56 10 TYR B N 1
ATOM 927 C CA . TYR B 1 10 ? -13.562 -3.387 -2.256 1 90.56 10 TYR B CA 1
ATOM 928 C C . TYR B 1 10 ? -13.859 -3.295 -0.763 1 90.56 10 TYR B C 1
ATOM 930 O O . TYR B 1 10 ? -13.484 -2.314 -0.11 1 90.56 10 TYR B O 1
ATOM 938 N N . PRO B 1 11 ? -14.5 -4.352 -0.273 1 88.81 11 PRO B N 1
ATOM 939 C CA . PRO B 1 11 ? -14.859 -4.27 1.145 1 88.81 11 PRO B CA 1
ATOM 940 C C . PRO B 1 11 ? -13.641 -4.184 2.057 1 88.81 11 PRO B C 1
ATOM 942 O O . PRO B 1 11 ? -12.742 -5.023 1.975 1 88.81 11 PRO B O 1
ATOM 945 N N . ARG B 1 12 ? -13.656 -3.303 2.973 1 84.06 12 ARG B N 1
ATOM 946 C CA . ARG B 1 12 ? -12.5 -3.006 3.814 1 84.06 12 ARG B CA 1
ATOM 947 C C . ARG B 1 12 ? -12.312 -4.078 4.883 1 84.06 12 ARG B C 1
ATOM 949 O O . ARG B 1 12 ? -11.25 -4.176 5.492 1 84.06 12 ARG B O 1
ATOM 956 N N . TRP B 1 13 ? -13.367 -4.801 5.211 1 85.19 13 TRP B N 1
ATOM 957 C CA . TRP B 1 13 ? -13.297 -5.797 6.277 1 85.19 13 TRP B CA 1
ATOM 958 C C . TRP B 1 13 ? -12.844 -7.148 5.73 1 85.19 13 TRP B C 1
ATOM 960 O O . TRP B 1 13 ? -12.727 -8.117 6.48 1 85.19 13 TRP B O 1
ATOM 970 N N . ARG B 1 14 ? -12.664 -7.223 4.492 1 91.69 14 ARG B N 1
ATOM 971 C CA . ARG B 1 14 ? -12.273 -8.484 3.873 1 91.69 14 ARG B CA 1
ATOM 972 C C . ARG B 1 14 ? -10.859 -8.391 3.305 1 91.69 14 ARG B C 1
ATOM 974 O O . ARG B 1 14 ? -10.57 -7.527 2.477 1 91.69 14 ARG B O 1
ATOM 981 N N . ILE B 1 15 ? -10.109 -9.352 3.742 1 95.38 15 ILE B N 1
ATOM 982 C CA . ILE B 1 15 ? -8.758 -9.391 3.193 1 95.38 15 ILE B CA 1
ATOM 983 C C . ILE B 1 15 ? -8.812 -9.664 1.694 1 95.38 15 ILE B C 1
ATOM 985 O O . ILE B 1 15 ? -9.656 -10.445 1.234 1 95.38 15 ILE B O 1
ATOM 989 N N . PRO B 1 16 ? -7.973 -9.031 0.866 1 97.12 16 PRO B N 1
ATOM 990 C CA . PRO B 1 16 ? -8.008 -9.258 -0.58 1 97.12 16 PRO B CA 1
ATOM 991 C C . PRO B 1 16 ? -7.898 -10.742 -0.944 1 97.12 16 PRO B C 1
ATOM 993 O O . PRO B 1 16 ? -7.117 -11.477 -0.335 1 97.12 16 PRO B O 1
ATOM 996 N N . GLY B 1 17 ? -8.609 -11.07 -1.975 1 97.75 17 GLY B N 1
ATOM 997 C CA . GLY B 1 17 ? -8.656 -12.461 -2.398 1 97.75 17 GLY B CA 1
ATOM 998 C C . GLY B 1 17 ? -9.836 -13.219 -1.812 1 97.75 17 GLY B C 1
ATOM 999 O O . GLY B 1 17 ? -10.25 -14.242 -2.357 1 97.75 17 GLY B O 1
ATOM 1000 N N . TRP B 1 18 ? -10.406 -12.688 -0.758 1 97.25 18 TRP B N 1
ATOM 1001 C CA . TRP B 1 18 ? -11.406 -13.445 -0.012 1 97.25 18 TRP B CA 1
ATOM 1002 C C . TRP B 1 18 ? -12.812 -13 -0.394 1 97.25 18 TRP B C 1
ATOM 1004 O O . TRP B 1 18 ? -13.797 -13.594 0.052 1 97.25 18 TRP B O 1
ATOM 1014 N N . HIS B 1 19 ? -12.953 -11.945 -1.188 1 94.75 19 HIS B N 1
ATOM 1015 C CA . HIS B 1 19 ? -14.25 -11.445 -1.642 1 94.75 19 HIS B CA 1
ATOM 1016 C C . HIS B 1 19 ? -14.289 -11.328 -3.16 1 94.75 19 HIS B C 1
ATOM 1018 O O . HIS B 1 19 ? -13.242 -11.281 -3.814 1 94.75 19 HIS B O 1
ATOM 1024 N N . ARG B 1 20 ? -15.422 -11.289 -3.633 1 94.25 20 ARG B N 1
ATOM 1025 C CA . ARG B 1 20 ? -15.633 -11.273 -5.078 1 94.25 20 ARG B CA 1
ATOM 1026 C C . ARG B 1 20 ? -14.781 -10.188 -5.734 1 94.25 20 ARG B C 1
ATOM 1028 O O . ARG B 1 20 ? -14.586 -9.109 -5.16 1 94.25 20 ARG B O 1
ATOM 1035 N N . HIS B 1 21 ? -14.328 -10.555 -6.945 1 96.06 21 HIS B N 1
ATOM 1036 C CA . HIS B 1 21 ? -13.602 -9.672 -7.855 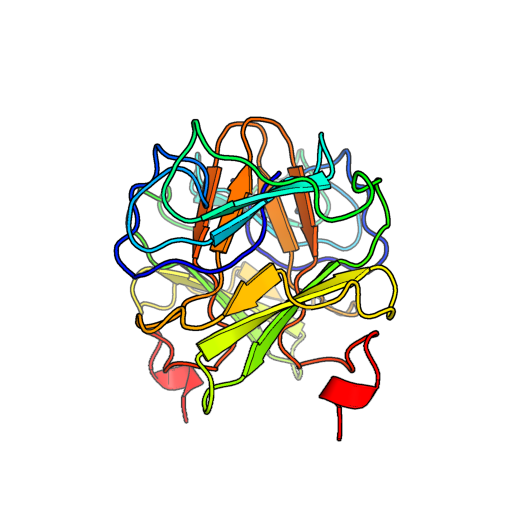1 96.06 21 HIS B CA 1
ATOM 1037 C C . HIS B 1 21 ? -12.289 -9.211 -7.242 1 96.06 21 HIS B C 1
ATOM 1039 O O . HIS B 1 21 ? -11.961 -8.023 -7.281 1 96.06 21 HIS B O 1
ATOM 1045 N N . SER B 1 22 ? -11.617 -10.141 -6.641 1 97.81 22 SER B N 1
ATOM 1046 C CA . SER B 1 22 ? -10.281 -9.875 -6.105 1 97.81 22 SER B CA 1
ATOM 1047 C C . SER B 1 22 ? -9.398 -11.109 -6.195 1 97.81 22 SER B C 1
ATOM 1049 O O . SER B 1 22 ? -9.898 -12.234 -6.266 1 97.81 22 SER B O 1
ATOM 1051 N N . ILE B 1 23 ? -8.117 -10.914 -6.219 1 98.12 23 ILE B N 1
ATOM 1052 C CA . ILE B 1 23 ? -7.102 -11.953 -6.195 1 98.12 23 ILE B CA 1
ATOM 1053 C C . ILE B 1 23 ? -5.895 -11.477 -5.391 1 98.12 23 ILE B C 1
ATOM 1055 O O . ILE B 1 23 ? -5.488 -10.32 -5.5 1 98.12 23 ILE B O 1
ATOM 1059 N N . ALA B 1 24 ? -5.363 -12.367 -4.559 1 98.62 24 ALA B N 1
ATOM 1060 C CA . ALA B 1 24 ? -4.238 -11.906 -3.746 1 98.62 24 ALA B CA 1
ATOM 1061 C C . ALA B 1 24 ? -3.336 -13.07 -3.346 1 98.62 24 ALA B C 1
ATOM 1063 O O . ALA B 1 24 ? -3.809 -14.195 -3.148 1 98.62 24 ALA B O 1
ATOM 1064 N N . TYR B 1 25 ? -2.053 -12.766 -3.344 1 98.62 25 TYR B N 1
ATOM 1065 C CA . TYR B 1 25 ? -1.017 -13.625 -2.777 1 98.62 25 TYR B CA 1
ATOM 1066 C C . TYR B 1 25 ? -0.885 -13.398 -1.275 1 98.62 25 TYR B C 1
ATOM 1068 O O . TYR B 1 25 ? -0.62 -12.281 -0.829 1 98.62 25 TYR B O 1
ATOM 1076 N N . HIS B 1 26 ? -1.129 -14.453 -0.464 1 97.81 26 HIS B N 1
ATOM 1077 C CA . HIS B 1 26 ? -1.111 -14.344 0.991 1 97.81 26 HIS B CA 1
ATOM 1078 C C . HIS B 1 26 ? 0.251 -14.734 1.556 1 97.81 26 HIS B C 1
ATOM 1080 O O . HIS B 1 26 ? 0.754 -15.828 1.277 1 97.81 26 HIS B O 1
ATOM 1086 N N . SER B 1 27 ? 0.722 -13.883 2.354 1 96.12 27 SER B N 1
ATOM 1087 C CA . SER B 1 27 ? 2.119 -13.93 2.773 1 96.12 27 SER B CA 1
ATOM 1088 C C . SER B 1 27 ? 2.385 -15.133 3.676 1 96.12 27 SER B C 1
ATOM 1090 O O . SER B 1 27 ? 3.471 -15.711 3.637 1 96.12 27 SER B O 1
ATOM 1092 N N . ASN B 1 28 ? 1.463 -15.43 4.508 1 94.25 28 ASN B N 1
ATOM 1093 C CA . ASN B 1 28 ? 1.7 -16.438 5.539 1 94.25 28 ASN B CA 1
ATOM 1094 C C . ASN B 1 28 ? 1.811 -17.844 4.945 1 94.25 28 ASN B C 1
ATOM 1096 O O . ASN B 1 28 ? 2.666 -18.625 5.355 1 94.25 28 ASN B O 1
ATOM 1100 N N . SER B 1 29 ? 1.051 -18.172 3.924 1 94.44 29 SER B N 1
ATOM 1101 C CA . SER B 1 29 ? 0.958 -19.531 3.4 1 94.44 29 SER B CA 1
ATOM 1102 C C . SER B 1 29 ? 1.562 -19.625 2.004 1 94.44 29 SER B C 1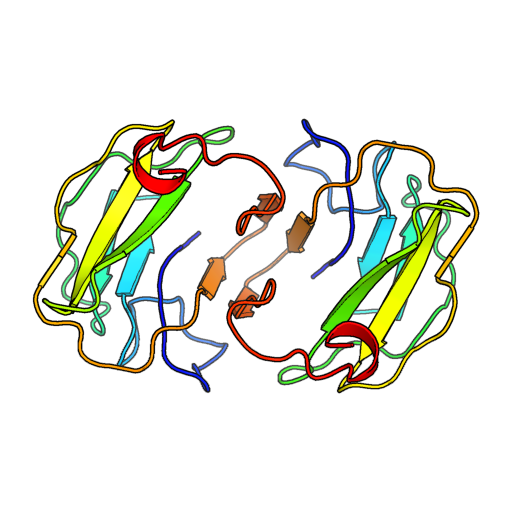
ATOM 1104 O O . SER B 1 29 ? 1.83 -20.719 1.513 1 94.44 29 SER B O 1
ATOM 1106 N N . GLY B 1 30 ? 1.689 -18.531 1.344 1 97.69 30 GLY B N 1
ATOM 1107 C CA . GLY B 1 30 ? 2.07 -18.562 -0.059 1 97.69 30 GLY B CA 1
ATOM 1108 C C . GLY B 1 30 ? 0.932 -18.969 -0.978 1 97.69 30 GLY B C 1
ATOM 1109 O O . GLY B 1 30 ? 1.164 -19.422 -2.102 1 97.69 30 GLY B O 1
ATOM 1110 N N . THR B 1 31 ? -0.22 -18.875 -0.455 1 98.12 31 THR B N 1
ATOM 1111 C CA . THR B 1 31 ? -1.422 -19.281 -1.173 1 98.12 31 THR B CA 1
ATOM 1112 C C . THR B 1 31 ? -2.039 -18.094 -1.909 1 98.12 31 THR B C 1
ATOM 1114 O O . THR B 1 31 ? -1.97 -16.953 -1.436 1 98.12 31 THR B O 1
ATOM 1117 N N . VAL B 1 32 ? -2.568 -18.406 -3.1 1 98.44 32 VAL B N 1
ATOM 1118 C CA . VAL B 1 32 ? -3.336 -17.406 -3.818 1 98.44 32 VAL B CA 1
ATOM 1119 C C . VAL B 1 32 ? -4.828 -17.672 -3.664 1 98.44 32 VAL B C 1
ATOM 1121 O O . VAL B 1 32 ? -5.273 -18.812 -3.809 1 98.44 32 VAL B O 1
ATOM 1124 N N . PHE B 1 33 ? -5.523 -16.656 -3.283 1 98.12 33 PHE B N 1
ATOM 1125 C CA . PHE B 1 33 ? -6.98 -16.688 -3.252 1 98.12 33 PHE B CA 1
ATOM 1126 C C . PHE B 1 33 ? -7.566 -15.773 -4.316 1 98.12 33 PHE B C 1
ATOM 1128 O O . PHE B 1 33 ? -7.094 -14.648 -4.5 1 98.12 33 PHE B O 1
ATOM 1135 N N . ALA B 1 34 ? -8.523 -16.312 -5.027 1 97 34 ALA B N 1
ATOM 1136 C CA . ALA B 1 34 ? -9.227 -15.531 -6.027 1 97 34 ALA B CA 1
ATOM 1137 C C . ALA B 1 34 ? -10.734 -15.555 -5.785 1 97 34 ALA B C 1
ATOM 1139 O O . ALA B 1 34 ? -11.422 -16.5 -6.195 1 97 34 ALA B O 1
ATOM 1140 N N . SER B 1 35 ? -11.203 -14.578 -5.148 1 95.38 35 SER B N 1
ATOM 1141 C CA . SER B 1 35 ? -12.617 -14.281 -4.934 1 95.38 35 SER B CA 1
ATOM 1142 C C . SER B 1 35 ? -13.266 -15.32 -4.027 1 95.38 35 SER B C 1
ATOM 1144 O O . SER B 1 35 ? -14.492 -15.391 -3.936 1 95.38 35 SER B O 1
ATOM 1146 N N . ASP B 1 36 ? -12.43 -16.172 -3.34 1 92.94 36 ASP B N 1
ATOM 1147 C CA . ASP B 1 36 ? -12.992 -17.234 -2.502 1 92.94 36 ASP B CA 1
ATOM 1148 C C . ASP B 1 36 ? -12.039 -17.578 -1.36 1 92.94 36 ASP B C 1
ATOM 1150 O O . ASP B 1 36 ? -10.984 -18.188 -1.586 1 92.94 36 ASP B O 1
ATOM 1154 N N . PRO B 1 37 ? -12.523 -17.312 -0.162 1 89.69 37 PRO B N 1
ATOM 1155 C CA . PRO B 1 37 ? -11.656 -17.578 0.983 1 89.69 37 PRO B CA 1
ATOM 1156 C C . PRO B 1 37 ? -11.453 -19.078 1.233 1 89.69 37 PRO B C 1
ATOM 1158 O O . PRO B 1 37 ? -10.508 -19.469 1.931 1 89.69 37 PRO B O 1
ATOM 1161 N N . SER B 1 38 ? -12.32 -19.875 0.712 1 92.94 38 SER B N 1
ATOM 1162 C CA . SER B 1 38 ? -12.273 -21.297 0.988 1 92.94 38 SER B CA 1
ATOM 1163 C C . SER B 1 38 ? -11.492 -22.047 -0.093 1 92.94 38 SER B C 1
ATOM 1165 O O . SER B 1 38 ? -11.141 -23.219 0.082 1 92.94 38 SER B O 1
ATOM 1167 N N . LEU B 1 39 ? -11.211 -21.375 -1.188 1 91.19 39 LEU B N 1
ATOM 1168 C CA . LEU B 1 39 ? -10.578 -22.047 -2.32 1 91.19 39 LEU B CA 1
ATOM 1169 C C . LEU B 1 39 ? -9.203 -21.438 -2.605 1 91.19 39 LEU B C 1
ATOM 1171 O O . LEU B 1 39 ? -8.984 -20.875 -3.678 1 91.19 39 LEU B O 1
ATOM 1175 N N . GLY B 1 40 ? -8.344 -21.656 -1.675 1 94.94 40 GLY B N 1
ATOM 1176 C CA . GLY B 1 40 ? -6.969 -21.234 -1.895 1 94.94 40 GLY B CA 1
ATOM 1177 C C . GLY B 1 40 ? -6.156 -22.25 -2.676 1 94.94 40 GLY B C 1
ATOM 1178 O O . GLY B 1 40 ? -6.316 -23.469 -2.492 1 94.94 40 GLY B O 1
ATOM 1179 N N . ARG B 1 41 ? -5.312 -21.75 -3.523 1 96.62 41 ARG B N 1
ATOM 1180 C CA . ARG B 1 41 ? -4.41 -22.594 -4.293 1 96.62 41 ARG B CA 1
ATOM 1181 C C . ARG B 1 41 ? -2.959 -22.375 -3.873 1 96.62 41 ARG B C 1
ATOM 1183 O O . ARG B 1 41 ? -2.488 -21.234 -3.824 1 96.62 41 ARG B O 1
ATOM 1190 N N . PRO B 1 42 ? -2.314 -23.516 -3.641 1 97.06 42 PRO B N 1
ATOM 1191 C CA . PRO B 1 42 ? -0.873 -23.328 -3.455 1 97.06 42 PRO B CA 1
ATOM 1192 C C . PRO B 1 42 ? -0.204 -22.672 -4.664 1 97.06 42 PRO B C 1
ATOM 1194 O O . PRO B 1 42 ? -0.47 -23.062 -5.805 1 97.06 42 PRO B O 1
ATOM 1197 N N . TYR B 1 43 ? 0.657 -21.75 -4.375 1 98.06 43 TYR B N 1
ATOM 1198 C CA . TYR B 1 43 ? 1.147 -20.969 -5.508 1 98.06 43 TYR B CA 1
ATOM 1199 C C . TYR B 1 43 ? 2.654 -20.766 -5.406 1 98.06 43 TYR B C 1
ATOM 1201 O O . TYR B 1 43 ? 3.391 -21.047 -6.355 1 98.06 43 TYR B O 1
ATOM 1209 N N . GLY B 1 44 ? 3.041 -20.266 -4.285 1 97.06 44 GLY B N 1
ATOM 1210 C CA . GLY B 1 44 ? 4.445 -19.953 -4.102 1 97.06 44 GLY B CA 1
ATOM 1211 C C . GLY B 1 44 ? 4.895 -20.031 -2.652 1 97.06 44 GLY B C 1
ATOM 1212 O O . GLY B 1 44 ? 4.16 -20.531 -1.798 1 97.06 44 GLY B O 1
ATOM 1213 N N . PRO B 1 45 ? 6.113 -19.609 -2.453 1 96.94 45 PRO B N 1
ATOM 1214 C CA . PRO B 1 45 ? 6.609 -19.609 -1.076 1 96.94 45 PRO B CA 1
ATOM 1215 C C . PRO B 1 45 ? 5.918 -18.578 -0.194 1 96.94 45 PRO B C 1
ATOM 1217 O O . PRO B 1 45 ? 5.402 -17.578 -0.7 1 96.94 45 PRO B O 1
ATOM 1220 N N . ALA B 1 46 ? 5.945 -18.844 1.086 1 97.19 46 ALA B N 1
ATOM 1221 C CA . ALA B 1 46 ? 5.562 -17.812 2.041 1 97.19 46 ALA B CA 1
ATOM 1222 C C . ALA B 1 46 ? 6.484 -16.609 1.938 1 97.19 46 ALA B C 1
ATOM 1224 O O . ALA B 1 46 ? 7.664 -16.734 1.602 1 97.19 46 ALA B O 1
ATOM 1225 N N . ILE B 1 47 ? 5.969 -15.492 2.186 1 95.12 47 ILE B N 1
ATOM 1226 C CA . ILE B 1 47 ? 6.715 -14.242 2.078 1 95.12 47 ILE B CA 1
ATOM 1227 C C . ILE B 1 47 ? 7.383 -13.93 3.414 1 95.12 47 ILE B C 1
ATOM 1229 O O . ILE B 1 47 ? 6.762 -14.062 4.473 1 95.12 47 ILE B O 1
ATOM 1233 N N . LYS B 1 48 ? 8.602 -13.539 3.309 1 92.69 48 LYS B N 1
ATOM 1234 C CA . LYS B 1 48 ? 9.359 -13.156 4.496 1 92.69 48 LYS B CA 1
ATOM 1235 C C . LYS B 1 48 ? 9.664 -11.656 4.496 1 92.69 48 LYS B C 1
ATOM 1237 O O . LYS B 1 48 ? 9.633 -11.016 3.447 1 92.69 48 LYS B O 1
ATOM 1242 N N . GLU B 1 49 ? 9.914 -11.203 5.727 1 89.12 49 GLU B N 1
ATOM 1243 C CA . GLU B 1 49 ? 10.344 -9.812 5.828 1 89.12 49 GLU B CA 1
ATOM 1244 C C . GLU B 1 49 ? 11.547 -9.539 4.926 1 89.12 49 GLU B C 1
ATOM 1246 O O . GLU B 1 49 ? 12.477 -10.344 4.863 1 89.12 49 GLU B O 1
ATOM 1251 N N . GLY B 1 50 ? 11.469 -8.406 4.219 1 90.19 50 GLY B N 1
ATOM 1252 C CA . GLY B 1 50 ? 12.57 -8.047 3.336 1 90.19 50 GLY B CA 1
ATOM 1253 C C . GLY B 1 50 ? 12.336 -8.469 1.897 1 90.19 50 GLY B C 1
ATOM 1254 O O . GLY B 1 50 ? 13.016 -7.984 0.988 1 90.19 50 GLY B O 1
ATOM 1255 N N . ASP B 1 51 ? 11.461 -9.383 1.685 1 95.31 51 ASP B N 1
ATOM 1256 C CA . ASP B 1 51 ? 11.164 -9.797 0.318 1 95.31 51 ASP B CA 1
ATOM 1257 C C . ASP B 1 51 ? 10.516 -8.664 -0.475 1 95.31 51 ASP B C 1
ATOM 1259 O O . ASP B 1 51 ? 9.797 -7.84 0.088 1 95.31 51 ASP B O 1
ATOM 1263 N N . VAL B 1 52 ? 10.82 -8.648 -1.781 1 95.81 52 VAL B N 1
ATOM 1264 C CA . VAL B 1 52 ? 10.164 -7.746 -2.719 1 95.81 52 VAL B CA 1
ATOM 1265 C C . VAL B 1 52 ? 9.148 -8.523 -3.553 1 95.81 52 VAL B C 1
ATOM 1267 O O . VAL B 1 52 ? 9.516 -9.414 -4.32 1 95.81 52 VAL B O 1
ATOM 1270 N N . ILE B 1 53 ? 7.918 -8.219 -3.293 1 97.25 53 ILE B N 1
ATOM 1271 C CA . ILE B 1 53 ? 6.832 -8.891 -3.998 1 97.25 53 ILE B CA 1
ATOM 1272 C C . ILE B 1 53 ? 6.277 -7.977 -5.082 1 97.25 53 ILE B C 1
ATOM 1274 O O . ILE B 1 53 ? 6.043 -6.789 -4.844 1 97.25 53 ILE B O 1
ATOM 1278 N N . GLY B 1 54 ? 6.199 -8.523 -6.332 1 96.88 54 GLY B N 1
ATOM 1279 C CA . GLY B 1 54 ? 5.547 -7.82 -7.426 1 96.88 54 GLY B CA 1
ATOM 1280 C C . GLY B 1 54 ? 4.246 -8.469 -7.859 1 96.88 54 GLY B C 1
ATOM 1281 O O . GLY B 1 54 ? 4.062 -9.68 -7.691 1 96.88 54 GLY B O 1
ATOM 1282 N N . VAL B 1 55 ? 3.393 -7.711 -8.328 1 97.5 55 VAL B N 1
ATOM 1283 C CA . VAL B 1 55 ? 2.166 -8.203 -8.945 1 97.5 55 VAL B CA 1
ATOM 1284 C C . VAL B 1 55 ? 2.049 -7.668 -10.367 1 97.5 55 VAL B C 1
ATOM 1286 O O . VAL B 1 55 ? 2.254 -6.477 -10.609 1 97.5 55 VAL B O 1
ATOM 1289 N N . GLY B 1 56 ? 1.807 -8.539 -11.328 1 96.56 56 GLY B N 1
ATOM 1290 C CA . GLY B 1 56 ? 1.664 -8.18 -12.727 1 96.56 56 GLY B CA 1
ATOM 1291 C C . GLY B 1 56 ? 0.329 -8.594 -13.32 1 96.56 56 GLY B C 1
ATOM 1292 O O . GLY B 1 56 ? -0.307 -9.531 -12.828 1 96.56 56 GLY B O 1
ATOM 1293 N N . TYR B 1 57 ? -0.085 -7.859 -14.305 1 96.06 57 TYR B N 1
ATOM 1294 C CA . TYR B 1 57 ? -1.331 -8.086 -15.023 1 96.06 57 TYR B CA 1
ATOM 1295 C C . TYR B 1 57 ? -1.114 -7.996 -16.531 1 96.06 57 TYR B C 1
ATOM 1297 O O . TYR B 1 57 ? -0.595 -6.996 -17.031 1 96.06 57 TYR B O 1
ATOM 1305 N N . LEU B 1 58 ? -1.414 -9.047 -17.188 1 95.88 58 LEU B N 1
ATOM 1306 C CA . LEU B 1 58 ? -1.409 -9.047 -18.656 1 95.88 58 LEU B CA 1
ATOM 1307 C C . LEU B 1 58 ? -2.814 -8.82 -19.203 1 95.88 58 LEU B C 1
ATOM 1309 O O . LEU B 1 58 ? -3.67 -9.703 -19.109 1 95.88 58 LEU B O 1
ATOM 1313 N N . TYR B 1 59 ? -3.025 -7.695 -19.797 1 93.12 59 TYR B N 1
ATOM 1314 C CA . TYR B 1 59 ? -4.348 -7.227 -20.188 1 93.12 59 TYR B CA 1
ATOM 1315 C C . TYR B 1 59 ? -4.957 -8.133 -21.25 1 93.12 59 TYR B C 1
ATOM 1317 O O . TYR B 1 59 ? -6.164 -8.391 -21.234 1 93.12 59 TYR B O 1
ATOM 1325 N N . GLN B 1 60 ? -4.148 -8.656 -22.094 1 94.81 60 GLN B N 1
ATOM 1326 C CA . GLN B 1 60 ? -4.652 -9.43 -23.219 1 94.81 60 GLN B CA 1
ATOM 1327 C C . GLN B 1 60 ? -5.352 -10.695 -22.75 1 94.81 60 GLN B C 1
ATOM 1329 O O . GLN B 1 60 ? -6.41 -11.062 -23.266 1 94.81 60 GLN B O 1
ATOM 1334 N N . SER B 1 61 ? -4.863 -11.297 -21.781 1 96.31 61 SER B N 1
ATOM 1335 C CA . SER B 1 61 ? -5.371 -12.594 -21.344 1 96.31 61 SER B CA 1
ATOM 1336 C C . SER B 1 61 ? -6.047 -12.492 -19.984 1 96.31 61 SER B C 1
ATOM 1338 O O . SER B 1 61 ? -6.688 -13.445 -19.531 1 96.31 61 SER B O 1
ATOM 1340 N N . GLY B 1 62 ? -5.883 -11.281 -19.391 1 96.5 62 GLY B N 1
ATOM 1341 C CA . GLY B 1 62 ? -6.352 -11.172 -18.016 1 96.5 62 GLY B CA 1
ATOM 1342 C C . GLY B 1 62 ? -5.551 -12.016 -17.047 1 96.5 62 GLY B C 1
ATOM 1343 O O . GLY B 1 62 ? -6.109 -12.578 -16.094 1 96.5 62 GLY B O 1
ATOM 1344 N N . THR B 1 63 ? -4.266 -12.195 -17.344 1 97.88 63 THR B N 1
ATOM 1345 C CA . THR B 1 63 ? -3.406 -13.023 -16.5 1 97.88 63 THR B CA 1
ATOM 1346 C C . THR B 1 63 ? -2.83 -12.211 -15.344 1 97.88 63 THR B C 1
ATOM 1348 O O . THR B 1 63 ? -2.35 -11.094 -15.547 1 97.88 63 THR B O 1
ATOM 1351 N N . VAL B 1 64 ? -2.973 -12.789 -14.164 1 98.06 64 VAL B N 1
ATOM 1352 C CA . VAL B 1 64 ? -2.311 -12.227 -12.992 1 98.06 64 VAL B CA 1
ATOM 1353 C C . VAL B 1 64 ? -1.129 -13.102 -12.594 1 98.06 64 VAL B C 1
ATOM 1355 O O . VAL B 1 64 ? -1.233 -14.336 -12.586 1 98.06 64 VAL B O 1
ATOM 1358 N N . PHE B 1 65 ? -0.024 -12.484 -12.32 1 98.62 65 PHE B N 1
ATOM 1359 C CA . PHE B 1 65 ? 1.139 -13.211 -11.828 1 98.62 65 PHE B CA 1
ATOM 1360 C C . PHE B 1 65 ? 1.858 -12.414 -10.75 1 98.62 65 PHE B C 1
ATOM 1362 O O . PHE B 1 65 ? 1.616 -11.211 -10.586 1 98.62 65 PHE B O 1
ATOM 1369 N N . PHE B 1 66 ? 2.691 -13.109 -9.984 1 98.56 66 PHE B N 1
ATOM 1370 C CA . PHE B 1 66 ? 3.477 -12.469 -8.938 1 98.56 66 PHE B CA 1
ATOM 1371 C C . PHE B 1 66 ? 4.961 -12.758 -9.117 1 98.56 66 PHE B C 1
ATOM 1373 O O . PHE B 1 66 ? 5.336 -13.711 -9.812 1 98.56 66 PHE B O 1
ATOM 1380 N N . THR B 1 67 ? 5.719 -11.852 -8.578 1 98.5 67 THR B N 1
ATOM 1381 C CA . THR B 1 67 ? 7.164 -12.031 -8.547 1 98.5 67 THR B CA 1
ATOM 1382 C C . THR B 1 67 ? 7.695 -11.914 -7.125 1 98.5 67 THR B C 1
ATOM 1384 O O . THR B 1 67 ? 7.074 -11.273 -6.273 1 98.5 67 THR B O 1
ATOM 1387 N N . ARG B 1 68 ? 8.727 -12.57 -6.871 1 98.06 68 ARG B N 1
ATOM 1388 C CA . ARG B 1 68 ? 9.43 -12.5 -5.598 1 98.06 68 ARG B CA 1
ATOM 1389 C C . ARG B 1 68 ? 10.93 -12.312 -5.812 1 98.06 68 ARG B C 1
ATOM 1391 O O . ARG B 1 68 ? 11.578 -13.148 -6.457 1 98.06 68 ARG B O 1
ATOM 1398 N N . ASN B 1 69 ? 11.32 -11.219 -5.297 1 97.62 69 ASN B N 1
ATOM 1399 C CA . ASN B 1 69 ? 12.734 -10.891 -5.422 1 97.62 69 ASN B CA 1
ATOM 1400 C C . ASN B 1 69 ? 13.203 -10.984 -6.871 1 97.62 69 ASN B C 1
ATOM 1402 O O . ASN B 1 69 ? 14.25 -11.57 -7.148 1 97.62 69 ASN B O 1
ATOM 1406 N N . GLY B 1 70 ? 12.344 -10.492 -7.734 1 97.31 70 GLY B N 1
ATOM 1407 C CA . GLY B 1 70 ? 12.703 -10.336 -9.133 1 97.31 70 GLY B CA 1
ATOM 1408 C C . GLY B 1 70 ? 12.375 -11.562 -9.969 1 97.31 70 GLY B C 1
ATOM 1409 O O . GLY B 1 70 ? 12.539 -11.547 -11.188 1 97.31 70 GLY B O 1
ATOM 1410 N N . GLN B 1 71 ? 11.969 -12.586 -9.305 1 97.88 71 GLN B N 1
ATOM 1411 C CA . GLN B 1 71 ? 11.656 -13.812 -10.023 1 97.88 71 GLN B CA 1
ATOM 1412 C C . GLN B 1 71 ? 10.156 -13.969 -10.234 1 97.88 71 GLN B C 1
ATOM 1414 O O . GLN B 1 71 ? 9.367 -13.789 -9.297 1 97.88 71 GLN B O 1
ATOM 1419 N N . ASN B 1 72 ? 9.82 -14.328 -11.469 1 98.5 72 ASN B N 1
ATOM 1420 C CA . ASN B 1 72 ? 8.422 -14.609 -11.789 1 98.5 72 ASN B CA 1
ATOM 1421 C C . ASN B 1 72 ? 7.984 -15.961 -11.234 1 98.5 72 ASN B C 1
ATOM 1423 O O . ASN B 1 72 ? 8.625 -16.984 -11.492 1 98.5 72 ASN B O 1
ATOM 1427 N N . LEU B 1 73 ? 6.918 -15.992 -10.484 1 98.5 73 LEU B N 1
ATOM 1428 C CA . LEU B 1 73 ? 6.492 -17.203 -9.797 1 98.5 73 LEU B CA 1
ATOM 1429 C C . LEU B 1 73 ? 5.473 -17.969 -10.633 1 98.5 73 LEU B C 1
ATOM 1431 O O . LEU B 1 73 ? 4.895 -18.953 -10.164 1 98.5 73 LEU B O 1
ATOM 1435 N N . GLY B 1 74 ? 5.219 -17.469 -11.859 1 98.25 74 GLY B N 1
ATOM 1436 C CA . GLY B 1 74 ? 4.262 -18.141 -12.734 1 98.25 74 GLY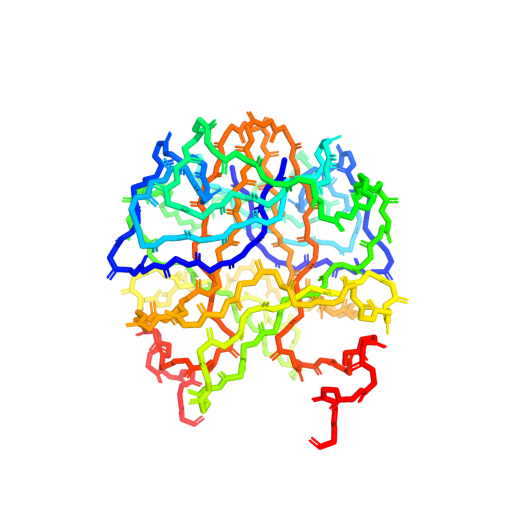 B CA 1
ATOM 1437 C C . GLY B 1 74 ? 2.873 -17.516 -12.672 1 98.25 74 GLY B C 1
ATOM 1438 O O . GLY B 1 74 ? 2.623 -16.625 -11.867 1 98.25 74 GLY B O 1
ATOM 1439 N N . LYS B 1 75 ? 2.021 -18.094 -13.5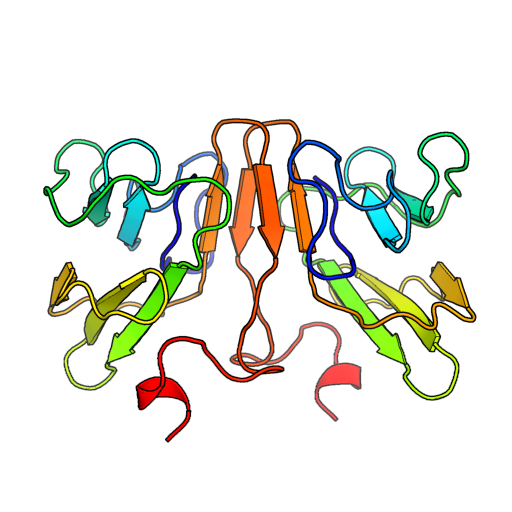08 1 98.38 75 LYS B N 1
ATOM 1440 C CA . LYS B 1 75 ? 0.662 -17.562 -13.586 1 98.38 75 LYS B CA 1
ATOM 1441 C C . LYS B 1 75 ? -0.151 -17.953 -12.352 1 98.38 75 LYS B C 1
ATOM 1443 O O . LYS B 1 75 ? -0.175 -19.109 -11.961 1 98.38 75 LYS B O 1
ATOM 1448 N N . ALA B 1 76 ? -0.716 -16.984 -11.781 1 98.06 76 ALA B N 1
ATOM 1449 C CA . ALA B 1 76 ? -1.589 -17.234 -10.633 1 98.06 76 ALA B CA 1
ATOM 1450 C C . ALA B 1 76 ? -3.031 -17.453 -11.078 1 98.06 76 ALA B C 1
ATOM 1452 O O . ALA B 1 76 ? -3.766 -18.219 -10.461 1 98.06 76 ALA B O 1
ATOM 1453 N N . SER B 1 77 ? -3.438 -16.75 -12.07 1 96.88 77 SER B N 1
ATOM 1454 C CA . SER B 1 77 ? -4.777 -16.859 -12.633 1 96.88 77 SER B CA 1
ATOM 1455 C C . SER B 1 77 ? -4.805 -16.422 -14.094 1 96.88 77 SER B C 1
ATOM 1457 O O . SER B 1 77 ? -4.012 -15.562 -14.5 1 96.88 77 SER B O 1
ATOM 1459 N N . ILE B 1 78 ? -5.73 -17.016 -14.805 1 95.94 78 ILE B N 1
ATOM 1460 C CA . ILE B 1 78 ? -6.004 -16.594 -16.172 1 95.94 78 ILE B CA 1
ATOM 1461 C C . ILE B 1 78 ? -7.469 -16.188 -16.312 1 95.94 78 ILE B C 1
ATOM 1463 O O . ILE B 1 78 ? -8.352 -16.859 -15.781 1 95.94 78 ILE B O 1
ATOM 1467 N N . GLY B 1 79 ? -7.656 -15.055 -16.984 1 94.62 79 GLY B N 1
ATOM 1468 C CA . GLY B 1 79 ? -9.023 -14.641 -17.25 1 94.62 79 GLY B CA 1
ATOM 1469 C C . GLY B 1 79 ? -9.602 -13.766 -16.156 1 94.62 79 GLY B C 1
ATOM 1470 O O . GLY B 1 79 ? -10.82 -13.734 -15.961 1 94.62 79 GLY B O 1
ATOM 1471 N N . PHE B 1 80 ? -8.797 -13.164 -15.367 1 94.31 80 PHE B N 1
ATOM 1472 C CA . PHE B 1 80 ? -9.266 -12.18 -14.398 1 94.31 80 PHE B CA 1
ATOM 1473 C C . PHE B 1 80 ? -9.695 -10.898 -15.094 1 94.31 80 PHE B C 1
ATOM 1475 O O . PHE B 1 80 ? -8.906 -9.969 -15.242 1 94.31 80 PHE B O 1
ATOM 1482 N N . LYS B 1 81 ? -10.953 -10.867 -15.555 1 91.19 81 LYS B N 1
ATOM 1483 C CA . LYS B 1 81 ? -11.398 -9.812 -16.469 1 91.19 81 LYS B CA 1
ATOM 1484 C C . LYS B 1 81 ? -12.25 -8.789 -15.734 1 91.19 81 LYS B C 1
ATOM 1486 O O . LYS B 1 81 ? -13.398 -8.547 -16.109 1 91.19 81 LYS B O 1
ATOM 1491 N N . TYR B 1 82 ? -11.781 -8.234 -14.633 1 91.94 82 TYR B N 1
ATOM 1492 C CA . TYR B 1 82 ? -12.359 -7.117 -13.891 1 91.94 82 TYR B CA 1
ATOM 1493 C C . TYR B 1 82 ? -11.398 -5.934 -13.852 1 91.94 82 TYR B C 1
ATOM 1495 O O . TYR B 1 82 ? -10.195 -6.094 -14.07 1 91.94 82 TYR B O 1
ATOM 1503 N N . PRO B 1 83 ? -12.008 -4.711 -13.711 1 91.5 83 PRO B N 1
ATOM 1504 C CA . PRO B 1 83 ? -11.07 -3.605 -13.484 1 91.5 83 PRO B CA 1
ATOM 1505 C C . PRO B 1 83 ? -10.133 -3.859 -12.305 1 91.5 83 PRO B C 1
ATOM 1507 O O . PRO B 1 83 ? -10.594 -4.184 -11.203 1 91.5 83 PRO B O 1
ATOM 1510 N N . VAL B 1 84 ? -8.859 -3.793 -12.562 1 92.12 84 VAL B N 1
ATOM 1511 C CA . VAL B 1 84 ? -7.879 -4.199 -11.562 1 92.12 84 VAL B CA 1
ATOM 1512 C C . VAL B 1 84 ? -7.293 -2.963 -10.883 1 92.12 84 VAL B C 1
ATOM 1514 O O . VAL B 1 84 ? -6.852 -2.029 -11.555 1 92.12 84 VAL B O 1
ATOM 1517 N N . HIS B 1 85 ? -7.348 -2.939 -9.617 1 94.12 85 HIS B N 1
ATOM 1518 C CA . HIS B 1 85 ? -6.668 -1.966 -8.773 1 94.12 85 HIS B CA 1
ATOM 1519 C C . HIS B 1 85 ? -5.742 -2.656 -7.777 1 94.12 85 HIS B C 1
ATOM 1521 O O . HIS B 1 85 ? -6.137 -3.621 -7.117 1 94.12 85 HIS B O 1
ATOM 1527 N N . PRO B 1 86 ? -4.516 -2.156 -7.711 1 95.81 86 PRO B N 1
ATOM 1528 C CA . PRO B 1 86 ? -3.637 -2.762 -6.711 1 95.81 86 PRO B CA 1
ATOM 1529 C C . PRO B 1 86 ? -4.156 -2.584 -5.285 1 95.81 86 PRO B C 1
ATOM 1531 O O . PRO B 1 86 ? -4.66 -1.513 -4.938 1 95.81 86 PRO B O 1
ATOM 1534 N N . VAL B 1 87 ? -4.086 -3.662 -4.516 1 96.31 87 VAL B N 1
ATOM 1535 C CA . VAL B 1 87 ? -4.582 -3.625 -3.145 1 96.31 87 VAL B CA 1
ATOM 1536 C C . VAL B 1 87 ? -3.611 -4.355 -2.223 1 96.31 87 VAL B C 1
ATOM 1538 O O . VAL B 1 87 ? -2.969 -5.324 -2.629 1 96.31 87 VAL B O 1
ATOM 1541 N N . ILE B 1 88 ? -3.492 -3.869 -1.033 1 95.94 88 ILE B N 1
ATOM 1542 C CA . ILE B 1 88 ? -2.74 -4.488 0.052 1 95.94 88 ILE B CA 1
ATOM 1543 C C . ILE B 1 88 ? -3.631 -4.625 1.285 1 95.94 88 ILE B C 1
ATOM 1545 O O . ILE B 1 88 ? -4.297 -3.668 1.685 1 95.94 88 ILE B O 1
ATOM 1549 N N . GLY B 1 89 ? -3.67 -5.809 1.793 1 95.88 89 GLY B N 1
ATOM 1550 C CA . GLY B 1 89 ? -4.414 -6.066 3.016 1 95.88 89 GLY B CA 1
ATOM 1551 C C . GLY B 1 89 ? -3.576 -6.73 4.094 1 95.88 89 GLY B C 1
ATOM 1552 O O . GLY B 1 89 ? -2.672 -7.512 3.791 1 95.88 89 GLY B O 1
ATOM 1553 N N . SER B 1 90 ? -3.912 -6.406 5.348 1 93.94 90 SER B N 1
ATOM 1554 C CA . SER B 1 90 ? -3.219 -7.035 6.469 1 93.94 90 SER B CA 1
ATOM 1555 C C . SER B 1 90 ? -4.176 -7.316 7.621 1 93.94 90 SER B C 1
ATOM 1557 O O . SER B 1 90 ? -5.133 -6.57 7.84 1 93.94 90 SER B O 1
ATOM 1559 N N . ILE B 1 91 ? -3.963 -8.375 8.289 1 91.56 91 ILE B N 1
ATOM 1560 C CA . ILE B 1 91 ? -4.77 -8.719 9.461 1 91.56 91 ILE B CA 1
ATOM 1561 C C . ILE B 1 91 ? -4.062 -8.258 10.727 1 91.56 91 ILE B C 1
ATOM 1563 O O . ILE B 1 91 ? -4.703 -8.031 11.758 1 91.56 91 ILE B O 1
ATOM 1567 N N . GLY B 1 92 ? -2.805 -7.973 10.734 1 87.94 92 GLY B N 1
ATOM 1568 C CA . GLY B 1 92 ? -1.993 -7.5 11.844 1 87.94 92 GLY B CA 1
ATOM 1569 C C . GLY B 1 92 ? -1.031 -6.395 11.445 1 87.94 92 GLY B C 1
ATOM 1570 O O . GLY B 1 92 ? -1.169 -5.797 10.375 1 87.94 92 GLY B O 1
ATOM 1571 N N . PRO B 1 93 ? -0.129 -6.07 12.414 1 87.62 93 PRO B N 1
ATOM 1572 C CA . PRO B 1 93 ? 0.83 -5.008 12.109 1 87.62 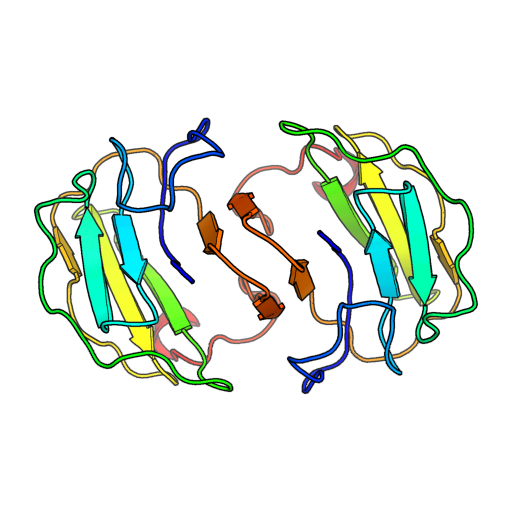93 PRO B CA 1
ATOM 1573 C C . PRO B 1 93 ? 1.627 -5.277 10.836 1 87.62 93 PRO B C 1
ATOM 1575 O O . PRO B 1 93 ? 2.006 -6.422 10.57 1 87.62 93 PRO B O 1
ATOM 1578 N N . CYS B 1 94 ? 1.782 -4.215 10.078 1 89.25 94 CYS B N 1
ATOM 1579 C CA . CYS B 1 94 ? 2.539 -4.348 8.836 1 89.25 94 CYS B CA 1
ATOM 1580 C C . CYS B 1 94 ? 3.158 -3.016 8.43 1 89.25 94 CYS B C 1
ATOM 1582 O O . CYS B 1 94 ? 2.65 -1.953 8.797 1 89.25 94 CYS B O 1
ATOM 1584 N N . ASN B 1 95 ? 4.324 -3.115 7.816 1 91.25 95 ASN B N 1
ATOM 1585 C CA . ASN B 1 95 ? 4.984 -2.016 7.121 1 91.25 95 ASN B CA 1
ATOM 1586 C C . ASN B 1 95 ? 5.457 -2.432 5.734 1 91.25 95 ASN B C 1
ATOM 1588 O O . ASN B 1 95 ? 6.215 -3.393 5.59 1 91.25 95 ASN B O 1
ATOM 1592 N N . VAL B 1 96 ? 4.969 -1.672 4.711 1 92.81 96 VAL B N 1
ATOM 1593 C CA . VAL B 1 96 ? 5.359 -2.021 3.348 1 92.81 96 VAL B CA 1
ATOM 1594 C C . VAL B 1 96 ? 5.773 -0.761 2.588 1 92.81 96 VAL B C 1
ATOM 1596 O O . VAL B 1 96 ? 5.105 0.272 2.684 1 92.81 96 VAL B O 1
ATOM 1599 N N . SER B 1 97 ? 6.961 -0.868 1.963 1 93 97 SER B N 1
ATOM 1600 C CA . SER B 1 97 ? 7.324 0.116 0.948 1 93 97 SER B CA 1
ATOM 1601 C C . SER B 1 97 ? 6.758 -0.263 -0.417 1 93 97 SER B C 1
ATOM 1603 O O . SER B 1 97 ? 6.809 -1.43 -0.812 1 93 97 SER B O 1
ATOM 1605 N N . VAL B 1 98 ? 6.207 0.739 -1.109 1 92.44 98 VAL B N 1
ATOM 1606 C CA . VAL B 1 98 ? 5.543 0.419 -2.367 1 92.44 98 VAL B CA 1
ATOM 1607 C C . VAL B 1 98 ? 6.234 1.147 -3.518 1 92.44 98 VAL B C 1
ATOM 1609 O O . VAL B 1 98 ? 6.734 2.262 -3.344 1 92.44 98 VAL B O 1
ATOM 1612 N N . ASN B 1 99 ? 6.32 0.473 -4.66 1 91.12 99 ASN B N 1
ATOM 1613 C CA . ASN B 1 99 ? 6.891 0.991 -5.898 1 91.12 99 ASN B CA 1
ATOM 1614 C C . ASN B 1 99 ? 5.965 0.743 -7.086 1 91.12 99 ASN B C 1
ATOM 1616 O O . ASN B 1 99 ? 5.652 -0.405 -7.406 1 91.12 99 ASN B O 1
ATOM 1620 N N . PHE B 1 100 ? 5.602 1.79 -7.746 1 87.94 100 PHE B N 1
ATOM 1621 C CA . PHE B 1 100 ? 4.715 1.611 -8.891 1 87.94 100 PHE B CA 1
ATOM 1622 C C . PHE B 1 100 ? 5.371 2.123 -10.164 1 87.94 100 PHE B C 1
ATOM 1624 O O . PHE B 1 100 ? 4.684 2.592 -11.078 1 87.94 100 PHE B O 1
ATOM 1631 N N . GLY B 1 101 ? 6.684 2.24 -10 1 84.75 101 GLY B N 1
ATOM 1632 C CA . GLY B 1 101 ? 7.391 2.58 -11.227 1 84.75 101 GLY B CA 1
ATOM 1633 C C . GLY B 1 101 ? 8.25 3.82 -11.086 1 84.75 101 GLY B C 1
ATOM 1634 O O . GLY B 1 101 ? 8.93 4.219 -12.039 1 84.75 101 GLY B O 1
ATOM 1635 N N . HIS B 1 102 ? 8.109 4.461 -9.914 1 80.19 102 HIS B N 1
ATOM 1636 C CA . HIS B 1 102 ? 9 5.582 -9.648 1 80.19 102 HIS B CA 1
ATOM 1637 C C . HIS B 1 102 ? 10.461 5.141 -9.648 1 80.19 102 HIS B C 1
ATOM 1639 O O . HIS B 1 102 ? 11.344 5.895 -10.062 1 80.19 102 HIS B O 1
ATOM 1645 N N . GLU B 1 103 ? 10.664 3.977 -9.234 1 87.88 103 GLU B N 1
ATOM 1646 C CA . GLU B 1 103 ? 11.945 3.297 -9.336 1 87.88 103 GLU B CA 1
ATOM 1647 C C . GLU B 1 103 ? 11.844 2.047 -10.203 1 87.88 103 GLU B C 1
ATOM 1649 O O . GLU B 1 103 ? 10.742 1.55 -10.453 1 87.88 103 GLU B O 1
ATOM 1654 N N . ASP B 1 104 ? 12.977 1.622 -10.68 1 93.06 104 ASP B N 1
ATOM 1655 C CA . ASP B 1 104 ? 12.977 0.37 -11.43 1 93.06 104 ASP B CA 1
ATOM 1656 C C . ASP B 1 104 ? 12.43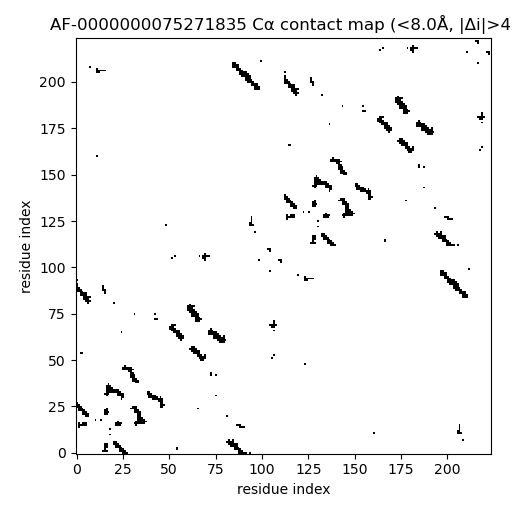 -0.777 -10.586 1 93.06 104 ASP B C 1
ATOM 1658 O O . ASP B 1 104 ? 12.734 -0.879 -9.398 1 93.06 104 ASP B O 1
ATOM 1662 N N . PHE B 1 105 ? 11.68 -1.593 -11.297 1 94.62 105 PHE B N 1
ATOM 1663 C CA . PHE B 1 105 ? 11.219 -2.805 -10.625 1 94.62 105 PHE B CA 1
ATOM 1664 C C . PHE B 1 105 ? 12.344 -3.832 -10.539 1 94.62 105 PHE B C 1
ATOM 1666 O O . PHE B 1 105 ? 13.195 -3.906 -11.422 1 94.62 105 PHE B O 1
ATOM 1673 N N . LEU B 1 106 ? 12.266 -4.598 -9.445 1 95.31 106 LEU B N 1
ATOM 1674 C CA . LEU B 1 106 ? 13.227 -5.691 -9.344 1 95.31 106 LEU B CA 1
ATOM 1675 C C . LEU B 1 106 ? 12.961 -6.746 -10.414 1 95.31 106 LEU B C 1
ATOM 1677 O O . LEU B 1 106 ? 13.891 -7.395 -10.898 1 95.31 106 LEU B O 1
ATOM 1681 N N . PHE B 1 107 ? 11.75 -6.973 -10.758 1 96.38 107 PHE B N 1
ATOM 1682 C CA . PHE B 1 107 ? 11.375 -7.793 -11.906 1 96.38 107 PHE B CA 1
ATOM 1683 C C . PHE B 1 107 ? 11.711 -7.082 -13.211 1 96.38 107 PHE B C 1
ATOM 1685 O O . PHE B 1 107 ? 10.898 -6.305 -13.719 1 96.38 107 PHE B O 1
ATOM 1692 N N . GLY B 1 108 ? 12.797 -7.453 -13.805 1 95.5 108 GLY B N 1
ATOM 1693 C CA . GLY B 1 108 ? 13.406 -6.715 -14.898 1 95.5 108 GLY B CA 1
ATOM 1694 C C . GLY B 1 108 ? 12.492 -6.59 -16.109 1 95.5 108 GLY B C 1
ATOM 1695 O O . GLY B 1 108 ? 12.461 -5.547 -16.766 1 95.5 108 GLY B O 1
ATOM 1696 N N . ALA B 1 109 ? 11.781 -7.57 -16.391 1 94.44 109 ALA B N 1
ATOM 1697 C CA . ALA B 1 109 ? 10.93 -7.598 -17.578 1 94.44 109 ALA B CA 1
ATOM 1698 C C . ALA B 1 109 ? 9.867 -6.504 -17.531 1 94.44 109 ALA B C 1
ATOM 1700 O O . ALA B 1 109 ? 9.32 -6.109 -18.562 1 94.44 109 ALA B O 1
ATOM 1701 N N . ALA B 1 110 ? 9.617 -5.988 -16.375 1 92.88 110 ALA B N 1
ATOM 1702 C CA . ALA B 1 110 ? 8.586 -4.965 -16.219 1 92.88 110 ALA B CA 1
ATOM 1703 C C . ALA B 1 110 ? 9.133 -3.582 -16.562 1 92.88 110 ALA B C 1
ATOM 1705 O O . ALA B 1 110 ? 8.367 -2.621 -16.688 1 92.88 110 ALA B O 1
ATOM 1706 N N . ASN B 1 111 ? 10.398 -3.48 -16.656 1 92.56 111 ASN B N 1
ATOM 1707 C CA . ASN B 1 111 ? 11.008 -2.188 -16.953 1 92.56 111 ASN B CA 1
ATOM 1708 C C . ASN B 1 111 ? 11.133 -1.947 -18.453 1 92.56 111 ASN B C 1
ATOM 1710 O O . ASN B 1 111 ? 11.609 -0.895 -18.891 1 92.56 111 ASN B O 1
ATOM 1714 N N . GLN B 1 112 ? 10.914 -2.955 -19.312 1 81.88 112 GLN B N 1
ATOM 1715 C CA . GLN B 1 112 ? 11.078 -2.873 -20.766 1 81.88 112 GLN B CA 1
ATOM 1716 C C . GLN B 1 112 ? 9.859 -2.23 -21.422 1 81.88 112 GLN B C 1
ATOM 1718 O O . GLN B 1 112 ? 8.758 -2.283 -20.875 1 81.88 112 GLN B O 1
#

pLDDT: mean 94.42, std 3.91, range [80.0, 98.62]

Sequence (224 aa):
LAIGFATKPYPRWRIPGWHRHSIAYHSNSGTVFASDPSLGRPYGPAIKEGDVIGVGYLYQSGTVFFTRNGQNLGKASIGFKYPVHPVIGSIGPCNVSVNFGHEDFLFGAANQLAIGFATKPYPRWRIPGWHRHSIAYHSNSGTVFASDPSLGRPYGPAIKEGDVIGVGYLYQSGTVFFTRNGQNLGKASIGFKYPVHPVIGSIGPCNVSVNFGHEDFLFGAANQ